Protein AF-A0A970SNP8-F1 (afdb_monomer)

Solvent-accessible surface area (backbone atoms only — not comparable to full-atom values): 13197 Å² total; per-residue (Å²): 114,49,72,58,97,55,36,47,30,76,46,47,94,77,32,75,78,36,58,73,77,88,48,60,52,20,69,60,55,64,76,44,84,79,45,88,96,65,40,70,86,87,75,82,78,90,70,60,81,56,80,60,17,50,61,48,25,54,31,57,76,68,72,51,85,79,88,70,89,62,99,32,55,58,54,61,41,58,58,72,76,43,87,74,92,71,62,62,57,48,80,45,75,44,64,67,92,51,49,34,43,27,32,38,42,80,48,41,38,38,38,37,43,79,51,49,30,56,80,67,55,68,54,66,41,25,26,44,40,77,85,34,73,81,60,82,59,74,44,35,90,83,36,55,67,58,50,52,52,46,53,49,51,42,52,51,52,51,54,50,51,27,63,77,67,73,42,78,63,58,72,82,69,55,63,46,61,85,75,71,72,60,81,55,91,36,29,64,57,28,31,74,67,65,53,86,52,56,74,67,48,48,52,51,51,54,54,48,51,54,48,57,66,59,63,76,74,73,131

Foldseek 3Di:
DDKDPWAFCCCAPNDHGDLDDDFCNTHPMDDDDDDPPQADPPDDDPADADPQQVVVQVCVVVVHDPVDDGPHHHPSCVSVVHDDDGDQKDKDFDQQLFGKIWIGHPFKIWMAGPAAALSRDDRIFMDGCVVCVSRPDGCCVVCVVVNVVGVVVRVVVQVVVCVVVVDHDVSVVSCCSLPPNDTDPYSVSSNVSPVPDDPVGVVVVVVVVVCVVVVVPDD

Sequence (219 aa):
VIDSDHGETLYDHECWFDHHGLYDCTLHIPLIFHFPGKIEPGMRFADYVHTKDIMPTILDIMEIDSGIDFDGRSLTPLFEGKPREQEPEYYITESTWMRKHGWRTPEWKYIRALEPDFHFKPEIELYNLLKDPEENNNVADANPEVVQMLDTRMNNWIKKREGETGRKNPIFTNLNWHGRGVQFTSCQEAYDTLHIGSAVTAEALQAKELKTQRGQEEL

pLDDT: mean 89.46, std 12.14, range [38.91, 98.88]

Mean predicted aligned error: 7.22 Å

Structure (mmCIF, N/CA/C/O backbone):
data_AF-A0A970SNP8-F1
#
_entry.id   AF-A0A970SNP8-F1
#
loop_
_atom_site.group_PDB
_atom_site.id
_atom_site.type_symbol
_atom_site.label_atom_id
_atom_site.label_alt_id
_atom_site.label_comp_id
_atom_site.label_asym_id
_atom_site.label_entity_id
_atom_site.label_seq_id
_atom_site.pdbx_PDB_ins_code
_atom_site.Cartn_x
_atom_site.Cartn_y
_atom_site.Cartn_z
_atom_site.occupancy
_atom_site.B_iso_or_equiv
_atom_site.auth_seq_id
_atom_site.auth_comp_id
_atom_site.auth_asym_id
_atom_site.auth_atom_id
_atom_site.pdbx_PDB_model_num
ATOM 1 N N . VAL A 1 1 ? -13.615 -9.422 14.458 1.00 94.19 1 VAL A N 1
ATOM 2 C CA . VAL A 1 1 ? -13.013 -8.633 13.363 1.00 94.19 1 VAL A CA 1
ATOM 3 C C . VAL A 1 1 ? -13.046 -9.510 12.132 1.00 94.19 1 VAL A C 1
ATOM 5 O O . VAL A 1 1 ? -12.724 -10.685 12.262 1.00 94.19 1 VAL A O 1
ATOM 8 N N . ILE A 1 2 ? -13.533 -8.993 11.013 1.00 96.88 2 ILE A N 1
ATOM 9 C CA . ILE A 1 2 ? -13.451 -9.644 9.703 1.00 96.88 2 ILE A CA 1
ATOM 10 C C . ILE A 1 2 ? -12.540 -8.755 8.866 1.00 96.88 2 ILE A C 1
ATOM 12 O O . ILE A 1 2 ? -12.766 -7.546 8.842 1.00 96.88 2 ILE A O 1
ATOM 16 N N . ASP A 1 3 ? -11.519 -9.348 8.261 1.00 97.12 3 ASP A N 1
ATOM 17 C CA . ASP A 1 3 ? -10.500 -8.649 7.479 1.00 97.12 3 ASP A CA 1
ATOM 18 C C . ASP A 1 3 ? -10.015 -9.529 6.314 1.00 97.12 3 ASP A C 1
ATOM 20 O O . ASP A 1 3 ? -10.393 -10.704 6.241 1.00 97.12 3 ASP A O 1
ATOM 24 N N . SER A 1 4 ? -9.174 -8.973 5.442 1.00 96.31 4 SER A N 1
ATOM 25 C CA . SER A 1 4 ? -8.359 -9.712 4.470 1.00 96.31 4 SER A CA 1
ATOM 26 C C . SER A 1 4 ? -6.878 -9.380 4.672 1.00 96.31 4 SER A C 1
ATOM 28 O O . SER A 1 4 ? -6.545 -8.339 5.220 1.00 96.31 4 SER A O 1
ATOM 30 N N . ASP A 1 5 ? -5.962 -10.237 4.246 1.00 93.69 5 ASP A N 1
ATOM 31 C CA . ASP A 1 5 ? -4.534 -9.896 4.203 1.00 93.69 5 ASP A CA 1
ATOM 32 C C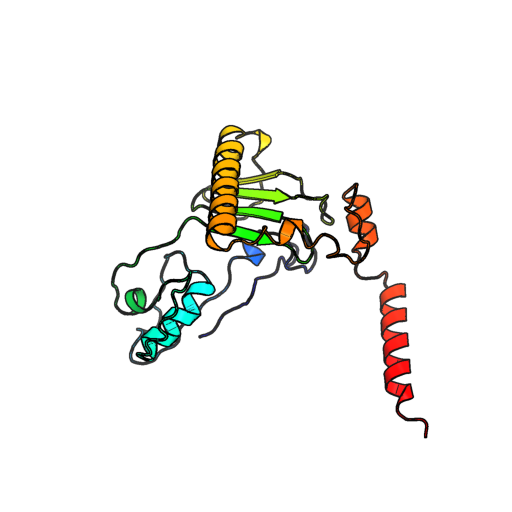 . ASP A 1 5 ? -4.191 -9.034 2.980 1.00 93.69 5 ASP A C 1
ATOM 34 O O . ASP A 1 5 ? -3.377 -8.115 3.078 1.00 93.69 5 ASP A O 1
ATOM 38 N N . HIS A 1 6 ? -4.855 -9.298 1.856 1.00 94.81 6 HIS A N 1
ATOM 39 C CA . HIS A 1 6 ? -4.827 -8.497 0.634 1.00 94.81 6 HIS A CA 1
ATOM 40 C C . HIS A 1 6 ? -6.107 -8.712 -0.198 1.00 94.81 6 HIS A C 1
ATOM 42 O O . HIS A 1 6 ? -6.976 -9.516 0.151 1.00 94.81 6 HIS A O 1
ATOM 48 N N . GLY A 1 7 ? -6.248 -7.948 -1.279 1.00 94.69 7 GLY A N 1
ATOM 49 C CA . GLY A 1 7 ? -7.254 -8.130 -2.325 1.00 94.69 7 GLY A CA 1
ATOM 50 C C . GLY A 1 7 ? -6.746 -9.014 -3.469 1.00 94.69 7 GLY A C 1
ATOM 51 O O . GLY A 1 7 ? -5.860 -9.837 -3.279 1.00 94.69 7 GLY A O 1
ATOM 52 N N . GLU A 1 8 ? -7.306 -8.874 -4.662 1.00 93.12 8 GLU A N 1
ATOM 53 C CA . GLU A 1 8 ? -7.018 -9.736 -5.814 1.00 93.12 8 GLU A CA 1
ATOM 54 C C . GLU A 1 8 ? -7.295 -8.950 -7.099 1.00 93.12 8 GLU A C 1
ATOM 56 O O . GLU A 1 8 ? -8.280 -8.212 -7.157 1.00 93.12 8 GLU A O 1
ATOM 61 N N . THR A 1 9 ? -6.444 -9.081 -8.121 1.00 90.81 9 THR A N 1
ATOM 62 C CA . THR A 1 9 ? -6.601 -8.277 -9.347 1.00 90.81 9 THR A CA 1
ATOM 63 C C . THR A 1 9 ? -7.795 -8.715 -10.176 1.00 90.81 9 THR A C 1
ATOM 65 O O . THR A 1 9 ? -8.406 -7.879 -10.823 1.00 90.81 9 THR A O 1
ATOM 68 N N . LEU A 1 10 ? -8.157 -10.004 -10.167 1.00 90.19 10 LEU A N 1
ATOM 69 C CA . LEU A 1 10 ? -9.301 -10.528 -10.930 1.00 90.19 10 LEU A CA 1
ATOM 70 C C . LEU A 1 10 ? -9.356 -9.996 -12.382 1.00 90.19 10 LEU A C 1
ATOM 72 O O . LEU A 1 10 ? -10.429 -9.618 -12.847 1.00 90.19 10 LEU A O 1
ATOM 76 N N . TYR A 1 11 ? -8.220 -10.011 -13.096 1.00 88.62 11 TYR A N 1
ATOM 77 C CA . TYR A 1 11 ? -8.033 -9.501 -14.469 1.00 88.62 11 TYR A CA 1
ATOM 78 C C . TYR A 1 11 ? -7.859 -7.984 -14.618 1.00 88.62 11 TYR A C 1
ATOM 80 O O . TYR A 1 11 ? -7.490 -7.531 -15.709 1.00 88.62 11 TYR A O 1
ATOM 88 N N . ASP A 1 12 ? -8.076 -7.202 -13.562 1.00 91.25 12 ASP A N 1
ATOM 89 C CA . ASP A 1 12 ? -7.800 -5.769 -13.588 1.00 91.25 12 ASP A CA 1
ATOM 90 C C . ASP A 1 12 ? -6.316 -5.519 -13.863 1.00 91.25 12 ASP A C 1
ATOM 92 O O . ASP A 1 12 ? -5.435 -6.313 -13.518 1.00 91.25 12 ASP A O 1
ATOM 96 N N . HIS A 1 13 ? -6.041 -4.407 -14.544 1.00 92.19 13 HIS A N 1
ATOM 97 C CA . HIS A 1 13 ? -4.698 -4.045 -14.991 1.00 92.19 13 HIS A CA 1
ATOM 98 C C . HIS A 1 13 ? -4.005 -5.145 -15.808 1.00 92.19 13 HIS A C 1
ATOM 100 O O . HIS A 1 13 ? -2.784 -5.220 -15.791 1.00 92.19 13 HIS A O 1
ATOM 106 N N . GLU A 1 14 ? -4.735 -5.997 -16.534 1.00 89.75 14 GLU A N 1
ATOM 107 C CA . GLU A 1 14 ? -4.156 -7.090 -17.338 1.00 89.75 14 GLU A CA 1
ATOM 108 C C . GLU A 1 14 ? -3.341 -8.106 -16.504 1.00 89.75 14 GLU A C 1
ATOM 110 O O . GLU A 1 14 ? -2.537 -8.859 -17.060 1.00 89.75 14 GLU A O 1
ATOM 115 N N . CYS A 1 15 ? -3.562 -8.144 -15.185 1.00 86.12 15 CYS A N 1
ATOM 116 C CA . CYS A 1 15 ? -2.976 -9.103 -14.252 1.00 86.12 15 CYS A CA 1
ATOM 117 C C . CYS A 1 15 ? -3.943 -10.284 -14.057 1.00 86.12 15 CYS A C 1
ATOM 119 O O . CYS A 1 15 ? -5.095 -10.113 -13.668 1.00 86.12 15 CYS A O 1
ATOM 121 N N . TRP A 1 16 ? -3.502 -11.507 -14.359 1.00 83.25 16 TRP A N 1
ATOM 122 C CA . TRP A 1 16 ? -4.386 -12.677 -14.470 1.00 83.25 16 TRP A CA 1
ATOM 123 C C . TRP A 1 16 ? -4.392 -13.516 -13.183 1.00 83.25 16 TRP A C 1
ATOM 125 O O . TRP A 1 16 ? -3.458 -14.285 -12.977 1.00 83.25 16 TRP A O 1
ATOM 135 N N . PHE A 1 17 ? -5.463 -13.425 -12.375 1.00 80.06 17 PHE A N 1
ATOM 136 C CA . PHE A 1 17 ? -5.625 -14.149 -11.092 1.00 80.06 17 PHE A CA 1
ATOM 137 C C . PHE A 1 17 ? -4.369 -14.096 -10.215 1.00 80.06 17 PHE A C 1
ATOM 139 O O . PHE A 1 17 ? -3.798 -15.124 -9.839 1.00 80.06 17 PHE A O 1
ATOM 146 N N . ASP A 1 18 ? -3.933 -12.875 -9.954 1.00 80.75 18 ASP A N 1
ATOM 147 C CA . ASP A 1 18 ? -2.746 -12.580 -9.183 1.00 80.75 18 ASP A CA 1
ATOM 148 C C . ASP A 1 18 ? -3.042 -11.425 -8.216 1.00 80.75 18 ASP A C 1
ATOM 150 O O . ASP A 1 18 ? -3.655 -10.429 -8.585 1.00 80.75 18 ASP A O 1
ATOM 154 N N . HIS A 1 19 ? -2.571 -11.494 -6.983 1.00 82.62 19 HIS A N 1
ATOM 155 C CA . HIS A 1 19 ? -2.634 -10.375 -6.029 1.00 82.62 19 HIS A CA 1
ATOM 156 C C . HIS A 1 19 ? -1.314 -9.589 -6.012 1.00 82.62 19 HIS A C 1
ATOM 158 O O . HIS A 1 19 ? -0.972 -8.918 -5.038 1.00 82.62 19 HIS A O 1
ATOM 164 N N . HIS A 1 20 ? -0.580 -9.692 -7.118 1.00 77.31 20 HIS A N 1
ATOM 165 C CA . HIS A 1 20 ? 0.624 -8.953 -7.448 1.00 77.31 20 HIS A CA 1
ATOM 166 C C . HIS A 1 20 ? 0.360 -7.457 -7.672 1.00 77.31 20 HIS A C 1
ATOM 168 O O . HIS A 1 20 ? -0.672 -7.038 -8.203 1.00 77.31 20 HIS A O 1
ATOM 174 N N . GLY A 1 21 ? 1.365 -6.644 -7.353 1.00 84.69 21 GLY A N 1
ATOM 175 C CA . GLY A 1 21 ? 1.359 -5.211 -7.584 1.00 84.69 21 GLY A CA 1
ATOM 176 C C . GLY A 1 21 ? 0.799 -4.410 -6.415 1.00 84.69 21 GLY A C 1
ATOM 177 O O . GLY A 1 21 ? 0.499 -4.908 -5.332 1.00 84.69 21 GLY A O 1
ATOM 178 N N . LEU A 1 22 ? 0.692 -3.104 -6.649 1.00 95.06 22 LEU A N 1
ATOM 179 C CA . LEU A 1 22 ? 0.358 -2.106 -5.631 1.00 95.06 22 LEU A CA 1
ATOM 180 C C . LEU A 1 22 ? -0.929 -1.330 -5.980 1.00 95.06 22 LEU A C 1
ATOM 182 O O . LEU A 1 22 ? -1.126 -0.193 -5.538 1.00 95.06 22 LEU A O 1
ATOM 186 N N . TYR A 1 23 ? -1.797 -1.943 -6.787 1.00 95.81 23 TYR A N 1
ATOM 187 C CA . TYR A 1 23 ? -3.093 -1.399 -7.198 1.00 95.81 23 TYR A CA 1
ATOM 188 C C . TYR A 1 23 ? -4.142 -1.523 -6.083 1.00 95.81 23 TYR A C 1
ATOM 190 O O . TYR A 1 23 ? -4.014 -2.319 -5.156 1.00 95.81 23 TYR A O 1
ATOM 198 N N . ASP A 1 24 ? -5.200 -0.721 -6.134 1.00 95.81 24 ASP A N 1
ATOM 199 C CA . ASP A 1 24 ? -6.234 -0.694 -5.098 1.00 95.81 24 ASP A CA 1
ATOM 200 C C . ASP A 1 24 ? -7.037 -1.985 -5.032 1.00 95.81 24 ASP A C 1
ATOM 202 O O . ASP A 1 24 ? -7.438 -2.369 -3.937 1.00 95.81 24 ASP A O 1
ATOM 206 N N . CYS A 1 25 ? -7.195 -2.704 -6.142 1.00 94.94 25 CYS A N 1
ATOM 207 C CA . CYS A 1 25 ? -7.799 -4.035 -6.125 1.00 94.94 25 CYS A CA 1
ATOM 208 C C . CYS A 1 25 ? -7.017 -5.036 -5.253 1.00 94.94 25 CYS A C 1
ATOM 210 O O . CYS A 1 25 ? -7.623 -5.976 -4.744 1.00 94.94 25 CYS A O 1
ATOM 212 N N . THR A 1 26 ? -5.715 -4.817 -5.005 1.00 94.56 26 THR A N 1
ATOM 213 C CA . THR A 1 26 ? -4.890 -5.647 -4.106 1.00 94.56 26 THR A CA 1
ATOM 214 C C . THR A 1 26 ? -4.706 -5.033 -2.717 1.00 94.56 26 THR A C 1
ATOM 216 O O . THR A 1 26 ? -4.586 -5.766 -1.737 1.00 94.56 26 THR A O 1
ATOM 219 N N . LEU A 1 27 ? -4.703 -3.703 -2.594 1.00 95.06 27 LEU A N 1
ATOM 220 C CA . LEU A 1 27 ? -4.418 -3.014 -1.328 1.00 95.06 27 LEU A CA 1
ATOM 221 C C . LEU A 1 27 ? -5.665 -2.634 -0.519 1.00 95.06 27 LEU A C 1
ATOM 223 O O . LEU A 1 27 ? -5.583 -2.497 0.702 1.00 95.06 27 LEU A O 1
ATOM 227 N N . HIS A 1 28 ? -6.809 -2.417 -1.170 1.00 95.19 28 HIS A N 1
ATOM 228 C CA . HIS A 1 28 ? -8.040 -2.011 -0.502 1.00 95.19 28 HIS A CA 1
ATOM 229 C C . HIS A 1 28 ? -8.869 -3.238 -0.123 1.00 95.19 28 HIS A C 1
ATOM 231 O O . HIS A 1 28 ? -9.488 -3.895 -0.956 1.00 95.19 28 HIS A O 1
ATOM 237 N N . ILE A 1 29 ? -8.888 -3.522 1.174 1.00 96.56 29 ILE A N 1
ATOM 238 C CA . ILE A 1 29 ? -9.483 -4.724 1.756 1.00 96.56 29 ILE A CA 1
ATOM 239 C C . ILE A 1 29 ? -10.719 -4.401 2.607 1.00 96.56 29 ILE A C 1
ATOM 241 O O . ILE A 1 29 ? -10.849 -3.290 3.132 1.00 96.56 29 ILE A O 1
ATOM 245 N N . PRO A 1 30 ? -11.648 -5.358 2.777 1.00 96.62 30 PRO A N 1
ATOM 246 C CA . PRO A 1 30 ? -12.764 -5.187 3.694 1.00 96.62 30 PRO A CA 1
ATOM 247 C C . PRO A 1 30 ? -12.289 -5.278 5.147 1.00 96.62 30 PRO A C 1
ATOM 249 O O . PRO A 1 30 ? -11.748 -6.302 5.529 1.00 96.62 30 PRO A O 1
ATOM 252 N N . LEU A 1 31 ? -12.609 -4.285 5.981 1.00 96.88 31 LEU A N 1
ATOM 253 C CA . LEU A 1 31 ? -12.395 -4.344 7.432 1.00 96.88 31 LEU A CA 1
ATOM 254 C C . LEU A 1 31 ? -13.705 -4.080 8.182 1.00 96.88 31 LEU A C 1
ATOM 256 O O . LEU A 1 31 ? -14.284 -2.996 8.098 1.00 96.88 31 LEU A O 1
ATOM 260 N N . ILE A 1 32 ? -14.185 -5.074 8.932 1.00 96.69 32 ILE A N 1
ATOM 261 C CA . ILE A 1 32 ? -15.457 -5.008 9.663 1.00 96.69 32 ILE A CA 1
ATOM 262 C C . ILE A 1 32 ? -15.247 -5.367 11.136 1.00 96.69 32 ILE A C 1
ATOM 264 O O . ILE A 1 32 ? -14.845 -6.480 11.498 1.00 96.69 32 ILE A O 1
ATOM 268 N N . PHE A 1 33 ? -15.622 -4.436 12.012 1.00 95.44 33 PHE A N 1
ATOM 269 C CA . PHE A 1 33 ? -15.735 -4.674 13.447 1.00 95.44 33 PHE A CA 1
ATOM 270 C C . PHE A 1 33 ? -17.189 -4.958 13.818 1.00 95.44 33 PHE A C 1
ATOM 272 O O . PHE A 1 33 ? -18.085 -4.157 13.568 1.00 95.44 33 PHE A O 1
ATOM 279 N N . HIS A 1 34 ? -17.419 -6.109 14.447 1.00 94.81 34 HIS A N 1
ATOM 280 C CA . HIS A 1 34 ? -18.704 -6.461 15.035 1.00 94.81 34 HIS A CA 1
ATOM 281 C C . HIS A 1 34 ? -18.541 -6.531 16.550 1.00 94.81 34 HIS A C 1
ATOM 283 O O . HIS A 1 34 ? -17.925 -7.469 17.056 1.00 94.81 34 HIS A O 1
ATOM 289 N N . PHE A 1 35 ? -19.072 -5.530 17.257 1.00 92.62 35 PHE A N 1
ATOM 290 C CA . PHE A 1 35 ? -18.991 -5.455 18.714 1.00 92.62 35 PHE A CA 1
ATOM 291 C C . PHE A 1 35 ? -20.329 -4.992 19.323 1.00 92.62 35 PHE A C 1
ATOM 293 O O . PHE A 1 35 ? -20.534 -3.797 19.557 1.00 92.62 35 PHE A O 1
ATOM 300 N N . PRO A 1 36 ? -21.271 -5.929 19.553 1.00 92.38 36 PRO A N 1
ATOM 301 C CA . PRO A 1 36 ? -22.605 -5.615 20.060 1.00 92.38 36 PRO A CA 1
ATOM 302 C C . PRO A 1 36 ? -22.583 -4.830 21.374 1.00 92.38 36 PRO A C 1
ATOM 304 O O . PRO A 1 36 ? -21.861 -5.179 22.305 1.00 92.38 36 PRO A O 1
ATOM 307 N N . GLY A 1 37 ? -23.398 -3.775 21.449 1.00 89.62 37 GLY A N 1
ATOM 308 C CA . GLY A 1 37 ? -23.500 -2.910 22.629 1.00 89.62 37 GLY A CA 1
ATOM 309 C C . GLY A 1 37 ? -22.326 -1.943 22.824 1.00 89.62 37 GLY A C 1
ATOM 310 O O . GLY A 1 37 ? -22.298 -1.232 23.827 1.00 89.62 37 GLY A O 1
ATOM 311 N N . LYS A 1 38 ? -21.362 -1.921 21.895 1.00 87.94 38 LYS A N 1
ATOM 312 C CA . LYS A 1 38 ? -20.216 -0.997 21.897 1.00 87.94 38 LYS A CA 1
ATOM 313 C C . LYS A 1 38 ? -20.081 -0.224 20.590 1.00 87.94 38 LYS A C 1
ATOM 315 O O . LYS A 1 38 ? -19.745 0.950 20.628 1.00 87.94 38 LYS A O 1
ATOM 320 N N . ILE A 1 39 ? -20.353 -0.874 19.460 1.00 91.44 39 ILE A N 1
ATOM 321 C CA . ILE A 1 39 ? -20.402 -0.247 18.137 1.00 91.44 39 ILE A CA 1
ATOM 322 C C . ILE A 1 39 ? -21.851 -0.264 17.664 1.00 91.44 39 ILE A C 1
ATOM 324 O O . ILE A 1 39 ? -22.475 -1.330 17.619 1.00 91.44 39 ILE A O 1
ATOM 328 N N . GLU A 1 40 ? -22.372 0.903 17.290 1.00 91.81 40 GLU A N 1
ATOM 329 C CA . GLU A 1 40 ? -23.709 0.992 16.712 1.00 91.81 40 GLU A CA 1
ATOM 330 C C . GLU A 1 40 ? -23.754 0.277 15.348 1.00 91.81 40 GLU A C 1
ATOM 332 O O . GLU A 1 40 ? -22.865 0.465 14.506 1.00 91.81 40 GLU A O 1
ATOM 337 N N . PRO A 1 41 ? -24.771 -0.565 15.087 1.00 93.94 41 PRO A N 1
ATOM 338 C CA . PRO A 1 41 ? -24.884 -1.267 13.816 1.00 93.94 41 PRO A CA 1
ATOM 339 C C . PRO A 1 41 ? -24.947 -0.313 12.617 1.00 93.94 41 PRO A C 1
ATOM 341 O O . PRO A 1 41 ? -25.680 0.673 12.618 1.00 93.94 41 PRO A O 1
ATOM 344 N N . GLY A 1 42 ? -24.223 -0.652 11.549 1.00 92.50 42 GLY A N 1
ATOM 345 C CA . GLY A 1 42 ? -24.293 0.066 10.272 1.00 92.50 42 GLY A CA 1
ATOM 346 C C . GLY A 1 42 ? -23.437 1.332 10.176 1.00 92.50 42 GLY A C 1
ATOM 347 O O . GLY A 1 42 ? -23.470 1.985 9.133 1.00 92.50 42 GLY A O 1
ATOM 348 N N . MET A 1 43 ? -22.648 1.666 11.204 1.00 92.31 43 MET A N 1
ATOM 349 C CA . MET A 1 43 ? -21.658 2.742 11.109 1.00 92.31 43 MET A CA 1
ATOM 350 C C . MET A 1 43 ? -20.655 2.479 9.976 1.00 92.31 43 MET A C 1
ATOM 352 O O . MET A 1 43 ? -20.205 1.352 9.764 1.00 92.31 43 MET A O 1
ATOM 356 N N . ARG A 1 44 ? -20.298 3.545 9.252 1.00 94.12 44 ARG A N 1
ATOM 357 C CA . ARG A 1 44 ? -19.257 3.559 8.219 1.00 94.12 44 ARG A CA 1
ATOM 358 C C . ARG A 1 44 ? -18.352 4.757 8.455 1.00 94.12 44 ARG A C 1
ATOM 360 O O . ARG A 1 44 ? -18.845 5.852 8.713 1.00 94.12 44 ARG A O 1
ATOM 367 N N . PHE A 1 45 ? -17.051 4.540 8.327 1.00 91.62 45 PHE A N 1
ATOM 368 C CA . PHE A 1 45 ? -16.028 5.563 8.506 1.00 91.62 45 PHE A CA 1
ATOM 369 C C . PHE A 1 45 ? -15.266 5.727 7.193 1.00 91.62 45 PHE A C 1
ATOM 371 O O . PHE A 1 45 ? -14.992 4.736 6.521 1.00 91.62 45 PHE A O 1
ATOM 378 N N . ALA A 1 46 ? -14.974 6.972 6.820 1.00 91.50 46 ALA A N 1
ATOM 379 C CA . ALA A 1 46 ? -14.200 7.297 5.619 1.00 91.50 46 ALA A CA 1
ATOM 380 C C . ALA A 1 46 ? -12.703 7.500 5.923 1.00 91.50 46 ALA A C 1
ATOM 382 O O . ALA A 1 46 ? -11.930 7.826 5.027 1.00 91.50 46 ALA A O 1
ATOM 383 N N . ASP A 1 47 ? -12.308 7.356 7.190 1.00 93.81 47 ASP A N 1
ATOM 384 C CA . ASP A 1 47 ? -10.929 7.448 7.649 1.00 93.81 47 ASP A CA 1
ATOM 385 C C . ASP A 1 47 ? -10.029 6.426 6.949 1.00 93.81 47 ASP A C 1
ATOM 387 O O . ASP A 1 47 ? -10.398 5.265 6.774 1.00 93.81 47 ASP A O 1
ATOM 391 N N . TYR A 1 48 ? -8.799 6.840 6.646 1.00 94.25 48 TYR A N 1
ATOM 392 C CA . TYR A 1 48 ? -7.751 5.908 6.240 1.00 94.25 48 TYR A CA 1
ATOM 393 C C . TYR A 1 48 ? -7.385 5.016 7.421 1.00 94.25 48 TYR A C 1
ATOM 395 O O . TYR A 1 48 ? -7.023 5.521 8.487 1.00 94.25 48 TYR A O 1
ATOM 403 N N . VAL A 1 49 ? -7.481 3.704 7.235 1.00 95.44 49 VAL A N 1
ATOM 404 C CA . VAL A 1 49 ? -7.155 2.673 8.228 1.00 95.44 49 VAL A CA 1
ATOM 405 C C . VAL A 1 49 ? -6.210 1.653 7.609 1.00 95.44 49 VAL A C 1
ATOM 407 O O . VA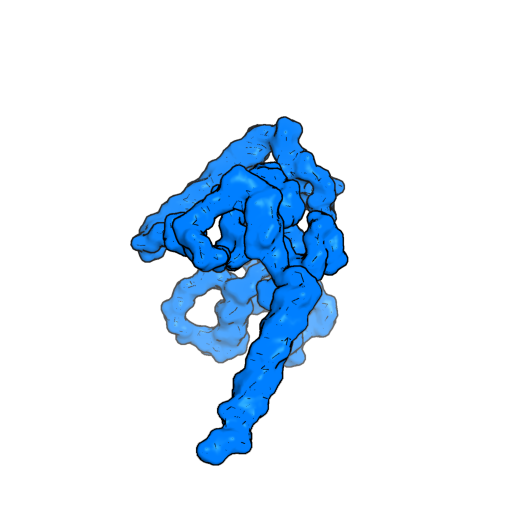L A 1 49 ? -6.230 1.440 6.398 1.00 95.44 49 VAL A O 1
ATOM 410 N N . HIS A 1 50 ? -5.387 1.022 8.440 1.00 95.81 50 HIS A N 1
ATOM 411 C CA . HIS A 1 50 ? -4.411 0.027 8.002 1.00 95.81 50 HIS A CA 1
ATOM 412 C C . HIS A 1 50 ? -4.545 -1.253 8.820 1.00 95.81 50 HIS A C 1
ATOM 414 O O . HIS A 1 50 ? -4.904 -1.206 9.994 1.00 95.81 50 HIS A O 1
ATOM 420 N N . THR A 1 51 ? -4.132 -2.394 8.270 1.00 96.38 51 THR A N 1
ATOM 421 C CA . THR A 1 51 ? -4.097 -3.676 9.001 1.00 96.38 51 THR A CA 1
ATOM 422 C C . THR A 1 51 ? -3.292 -3.582 10.308 1.00 96.38 51 THR A C 1
ATOM 424 O O . THR A 1 51 ? -3.661 -4.184 11.316 1.00 96.38 51 THR A O 1
ATOM 427 N N . LYS A 1 52 ? -2.237 -2.746 10.351 1.00 96.00 52 LYS A N 1
ATOM 428 C CA . LYS A 1 52 ? -1.446 -2.479 11.572 1.00 96.00 52 LYS A CA 1
ATOM 429 C C . LYS A 1 52 ? -2.245 -1.827 12.710 1.00 96.00 52 LYS A C 1
ATOM 431 O O . LYS A 1 52 ? -1.817 -1.903 13.857 1.00 96.00 52 LYS A O 1
ATOM 436 N N . ASP A 1 53 ? -3.397 -1.224 12.417 1.00 97.19 53 ASP A N 1
ATOM 437 C CA . ASP A 1 53 ? -4.285 -0.602 13.405 1.00 97.19 53 ASP A CA 1
ATOM 438 C C . ASP A 1 53 ? -5.110 -1.653 14.179 1.00 97.19 53 ASP A C 1
ATOM 440 O O . ASP A 1 53 ? -5.600 -1.381 15.276 1.00 97.19 53 ASP A O 1
ATOM 444 N N . ILE A 1 54 ? -5.241 -2.882 13.663 1.00 97.12 54 ILE A N 1
ATOM 445 C CA . ILE A 1 54 ? -6.093 -3.928 14.256 1.00 97.12 54 ILE A CA 1
ATOM 446 C C . ILE A 1 54 ? -5.565 -4.378 15.619 1.00 97.12 54 ILE A C 1
ATOM 448 O O . ILE A 1 54 ? -6.334 -4.450 16.577 1.00 97.12 54 ILE A O 1
ATOM 452 N N . MET A 1 55 ? -4.264 -4.655 15.726 1.00 97.44 55 MET A N 1
ATOM 453 C CA . MET A 1 55 ? -3.666 -5.136 16.975 1.00 97.44 55 MET A CA 1
ATOM 454 C C . MET A 1 55 ? -3.821 -4.138 18.139 1.00 97.44 55 MET A C 1
ATOM 456 O O . MET A 1 55 ? -4.383 -4.537 19.163 1.00 97.44 55 MET A O 1
ATOM 460 N N . PRO A 1 56 ? -3.408 -2.856 18.020 1.00 97.25 56 PRO A N 1
ATOM 461 C CA . PRO A 1 56 ? -3.621 -1.890 19.097 1.00 97.25 56 PRO A CA 1
ATOM 462 C C . PRO A 1 56 ? -5.111 -1.669 19.395 1.00 97.25 56 PRO A C 1
ATOM 464 O O . PRO A 1 56 ? -5.465 -1.492 20.554 1.00 97.25 56 PRO A O 1
ATOM 467 N N . THR A 1 57 ? -6.001 -1.765 18.398 1.00 96.31 57 THR A N 1
ATOM 468 C CA . THR A 1 57 ? -7.458 -1.683 18.623 1.00 96.31 57 THR A CA 1
ATOM 469 C C . THR A 1 57 ? -7.980 -2.831 19.487 1.00 96.31 57 THR A C 1
ATOM 471 O O . THR A 1 57 ? -8.783 -2.605 20.389 1.00 96.31 57 THR A O 1
ATOM 474 N N . ILE A 1 58 ? -7.550 -4.070 19.225 1.00 96.50 58 ILE A N 1
ATOM 475 C CA . ILE A 1 58 ? -7.977 -5.240 20.008 1.00 96.50 58 ILE A CA 1
ATOM 476 C C . ILE A 1 58 ? -7.495 -5.117 21.456 1.00 96.50 58 ILE A C 1
ATOM 478 O O . ILE A 1 58 ? -8.274 -5.369 22.372 1.00 96.50 58 ILE A O 1
ATOM 482 N N . LEU A 1 59 ? -6.240 -4.711 21.667 1.00 97.31 59 LEU A N 1
ATOM 483 C CA . LEU A 1 59 ? -5.694 -4.527 23.013 1.00 97.31 59 LEU A CA 1
ATOM 484 C C . LEU A 1 59 ? -6.430 -3.436 23.793 1.00 97.31 59 LEU A C 1
ATOM 486 O O . LEU A 1 59 ? -6.753 -3.645 24.959 1.00 97.31 59 LEU A O 1
ATOM 490 N N . ASP A 1 60 ? -6.750 -2.324 23.136 1.00 95.19 60 ASP A N 1
ATOM 491 C CA . ASP A 1 60 ? -7.493 -1.211 23.725 1.00 95.19 60 ASP A CA 1
ATOM 492 C C . ASP A 1 60 ? -8.926 -1.621 24.111 1.00 95.19 60 ASP A C 1
ATOM 494 O O . ASP A 1 60 ? -9.369 -1.383 25.231 1.00 95.19 60 ASP A O 1
ATOM 498 N N . ILE A 1 61 ? -9.619 -2.376 23.246 1.00 94.94 61 ILE A N 1
ATOM 499 C CA . ILE A 1 61 ? -10.924 -2.987 23.567 1.00 94.94 61 ILE A CA 1
ATOM 500 C C . ILE A 1 61 ? -10.846 -3.899 24.802 1.00 94.94 61 ILE A C 1
ATOM 502 O O . ILE A 1 61 ? -11.801 -3.978 25.575 1.00 94.94 61 ILE A O 1
ATOM 506 N N . MET A 1 62 ? -9.743 -4.635 24.952 1.00 95.50 62 MET A N 1
ATOM 507 C CA . MET A 1 62 ? -9.525 -5.559 26.066 1.00 95.50 62 M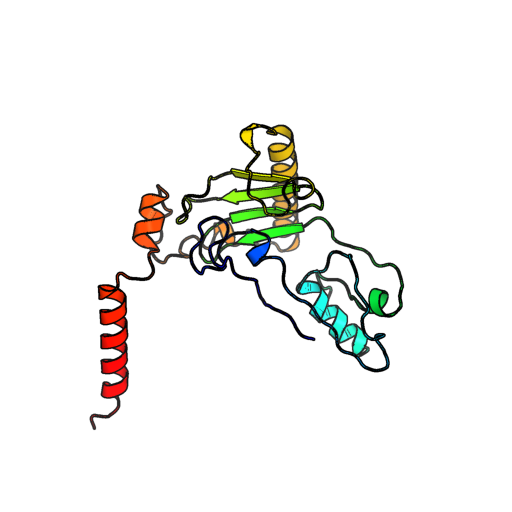ET A CA 1
ATOM 508 C C . MET A 1 62 ? -8.993 -4.870 27.328 1.00 95.50 62 MET A C 1
ATOM 510 O O . MET A 1 62 ? -8.808 -5.555 28.333 1.00 95.50 62 MET A O 1
ATOM 514 N N . GLU A 1 63 ? -8.740 -3.558 27.282 1.00 96.12 63 GLU A N 1
ATOM 515 C CA . GLU A 1 63 ? -8.113 -2.786 28.360 1.00 96.12 63 GLU A CA 1
ATOM 516 C C . GLU A 1 63 ? -6.737 -3.361 28.769 1.00 96.12 63 GLU A C 1
ATOM 518 O O . GLU A 1 63 ? -6.356 -3.360 29.941 1.00 96.12 63 GLU A O 1
ATOM 523 N N . ILE A 1 64 ? -5.979 -3.882 27.794 1.00 98.00 64 ILE A N 1
ATOM 524 C CA . ILE A 1 64 ? -4.644 -4.453 28.004 1.00 98.00 64 ILE A CA 1
ATOM 525 C C . ILE A 1 64 ? -3.574 -3.441 27.602 1.00 98.00 64 ILE A C 1
ATOM 527 O O . ILE A 1 64 ? -3.394 -3.139 26.422 1.00 98.00 64 ILE A O 1
ATOM 531 N N . ASP A 1 65 ? -2.779 -3.011 28.579 1.00 96.31 65 ASP A N 1
ATOM 532 C CA . ASP A 1 65 ? -1.516 -2.325 28.319 1.00 96.31 65 ASP A CA 1
ATOM 533 C C . ASP A 1 65 ? -0.410 -3.353 28.036 1.00 96.31 65 ASP A C 1
ATOM 535 O O . ASP A 1 65 ? 0.022 -4.099 28.917 1.00 96.31 65 ASP A O 1
ATOM 539 N N . SER A 1 66 ? 0.030 -3.415 26.779 1.00 95.94 66 SER A N 1
ATOM 540 C CA . SER A 1 66 ? 1.126 -4.298 26.364 1.00 95.94 66 SER A CA 1
ATOM 541 C C . SER A 1 66 ? 2.517 -3.696 26.586 1.00 95.94 66 SER A C 1
ATOM 543 O O . SER A 1 66 ? 3.506 -4.425 26.509 1.00 95.94 66 SER A O 1
ATOM 545 N N . GLY A 1 67 ? 2.618 -2.379 26.804 1.00 96.25 67 GLY A N 1
ATOM 546 C CA . GLY A 1 67 ? 3.882 -1.639 26.786 1.00 96.25 67 GLY A CA 1
ATOM 547 C C . GLY A 1 67 ? 4.600 -1.612 25.426 1.00 96.25 67 GLY A C 1
ATOM 548 O O . GLY A 1 67 ? 5.742 -1.158 25.358 1.00 96.25 67 GLY A O 1
ATOM 549 N N . ILE A 1 68 ? 3.974 -2.113 24.354 1.00 95.88 68 ILE A N 1
ATOM 550 C CA . ILE A 1 68 ? 4.524 -2.108 22.993 1.00 95.88 68 ILE A CA 1
ATOM 551 C C . ILE A 1 68 ? 4.136 -0.802 22.299 1.00 95.88 68 ILE A C 1
ATOM 553 O O . ILE A 1 68 ? 2.964 -0.430 22.270 1.00 95.88 68 ILE A O 1
ATOM 557 N N . ASP A 1 69 ? 5.121 -0.146 21.691 1.00 93.75 69 ASP A N 1
ATOM 558 C CA . ASP A 1 69 ? 4.899 0.985 20.792 1.00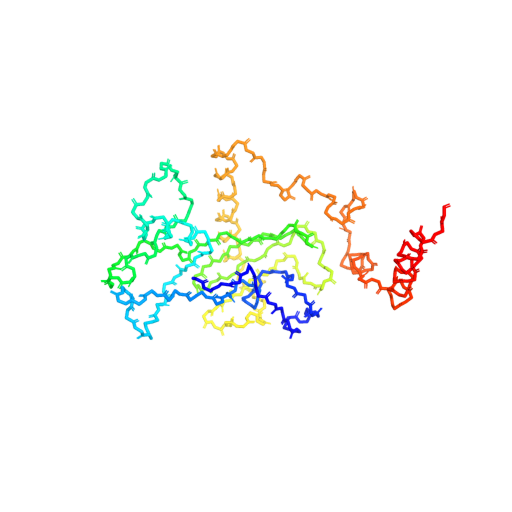 93.75 69 ASP A CA 1
ATOM 559 C C . ASP A 1 69 ? 4.567 0.457 19.388 1.00 93.75 69 ASP A C 1
ATOM 561 O O . ASP A 1 69 ? 5.440 -0.041 18.670 1.00 93.75 69 ASP A O 1
ATOM 565 N N . PHE A 1 70 ? 3.282 0.454 19.033 1.00 95.44 70 PHE A N 1
ATOM 566 C CA . PHE A 1 70 ? 2.815 -0.039 17.738 1.00 95.44 70 PHE A CA 1
ATOM 567 C C . PHE A 1 70 ? 2.973 1.032 16.652 1.00 95.44 70 PHE A C 1
ATOM 569 O O . PHE A 1 70 ? 2.634 2.190 16.859 1.00 95.44 70 PHE A O 1
ATOM 576 N N . ASP A 1 71 ? 3.364 0.625 15.438 1.00 93.50 71 ASP A N 1
ATOM 577 C CA . ASP A 1 71 ? 3.335 1.521 14.267 1.00 93.50 71 ASP A CA 1
ATOM 578 C C . ASP A 1 71 ? 1.889 1.910 13.856 1.00 93.50 71 ASP A C 1
ATOM 580 O O . ASP A 1 71 ? 1.693 2.839 13.065 1.00 93.50 71 ASP A O 1
ATOM 584 N N . GLY A 1 72 ? 0.883 1.146 14.302 1.00 95.69 72 GLY A N 1
ATOM 585 C CA . GLY A 1 72 ? -0.544 1.392 14.069 1.00 95.69 72 GLY A CA 1
ATOM 586 C C . GLY A 1 72 ? -1.219 2.112 15.237 1.00 95.69 72 GLY A C 1
ATOM 587 O O . GLY A 1 72 ? -0.670 2.207 16.331 1.00 95.69 72 GLY A O 1
ATOM 588 N N . ARG A 1 73 ? -2.438 2.609 15.019 1.00 94.94 73 ARG A N 1
ATOM 589 C CA . ARG A 1 73 ? -3.202 3.403 15.995 1.00 94.94 73 ARG A CA 1
ATOM 590 C C . ARG A 1 73 ? -4.552 2.752 16.282 1.00 94.94 73 ARG A C 1
ATOM 592 O O . ARG A 1 73 ? -5.216 2.298 15.358 1.00 94.94 73 ARG A O 1
ATOM 599 N N . SER A 1 74 ? -4.979 2.751 17.546 1.00 95.62 74 SER A N 1
ATOM 600 C CA . SER A 1 74 ? -6.292 2.216 17.928 1.00 95.62 74 SER A CA 1
ATOM 601 C C . SER A 1 74 ? -7.436 2.914 17.175 1.00 95.62 74 SER A C 1
ATOM 603 O O . SER A 1 74 ? -7.446 4.138 17.012 1.00 95.62 74 SER A O 1
ATOM 605 N N . LEU A 1 75 ? -8.410 2.121 16.726 1.00 95.75 75 LEU A N 1
ATOM 606 C CA . LEU A 1 75 ? -9.624 2.559 16.038 1.00 95.75 75 LEU A CA 1
ATOM 607 C C . LEU A 1 75 ? -10.798 2.782 17.001 1.00 95.75 75 LEU A C 1
ATOM 609 O O . LEU A 1 75 ? -11.849 3.248 16.565 1.00 95.75 75 LEU A O 1
ATOM 613 N N . THR A 1 76 ? -10.640 2.506 18.300 1.00 94.81 76 THR A N 1
ATOM 614 C CA . THR A 1 76 ? -11.704 2.722 19.294 1.00 94.81 76 THR A CA 1
ATOM 615 C C . THR A 1 76 ? -12.269 4.146 19.322 1.00 94.81 76 THR A C 1
ATOM 617 O O . THR A 1 76 ? -13.486 4.253 19.500 1.00 94.81 76 THR A O 1
ATOM 620 N N . PRO A 1 77 ? -11.512 5.239 19.041 1.00 94.62 77 PRO A N 1
ATOM 621 C CA . PRO A 1 77 ? -12.111 6.570 18.989 1.00 94.62 77 PRO A CA 1
ATOM 622 C C . PRO A 1 77 ? -13.219 6.681 17.933 1.00 94.62 77 PRO A C 1
ATOM 624 O O . PRO A 1 77 ? -14.198 7.390 18.157 1.00 94.62 77 PRO A O 1
ATOM 627 N N . LEU A 1 78 ? -13.123 5.939 16.820 1.00 92.81 78 LEU A N 1
ATOM 628 C CA . LEU A 1 78 ? -14.155 5.930 15.778 1.00 92.81 78 LEU A CA 1
ATOM 629 C C . LEU A 1 78 ? -15.474 5.357 16.300 1.00 92.81 78 LEU A C 1
ATOM 631 O O . LEU A 1 78 ? -16.539 5.907 16.022 1.00 92.81 78 LEU A O 1
ATOM 635 N N . PHE A 1 79 ? -15.412 4.294 17.104 1.00 91.19 79 PHE A N 1
ATOM 636 C CA . PHE A 1 79 ? -16.596 3.664 17.698 1.00 91.19 79 PHE A CA 1
ATOM 637 C C . PHE A 1 79 ? -17.349 4.623 18.625 1.00 91.19 79 PHE A C 1
ATOM 639 O O . PHE A 1 79 ? -18.568 4.554 18.741 1.00 91.19 79 PHE A O 1
ATOM 646 N N . GLU A 1 80 ? -16.621 5.556 19.237 1.00 88.75 80 GLU A N 1
ATOM 647 C CA . GLU A 1 80 ? -17.147 6.571 20.148 1.00 88.75 80 GLU A CA 1
ATOM 648 C C . GLU A 1 80 ? -17.519 7.889 19.443 1.00 88.75 80 GLU A C 1
ATOM 650 O O . GLU A 1 80 ? -17.916 8.850 20.105 1.00 88.75 80 GLU A O 1
ATOM 655 N N . GLY A 1 81 ? -17.366 7.968 18.115 1.00 88.31 81 GLY A N 1
ATOM 656 C CA . GLY A 1 81 ? -17.584 9.195 17.342 1.00 88.31 81 GLY A CA 1
ATOM 657 C C . GLY A 1 81 ? -16.575 10.308 17.652 1.00 88.31 81 GLY A C 1
ATOM 658 O O . GLY A 1 81 ? -16.877 11.488 17.469 1.00 88.31 81 GLY A O 1
ATOM 659 N N . LYS A 1 82 ? -15.389 9.952 18.153 1.00 91.19 82 LYS A N 1
ATOM 660 C CA . LYS A 1 82 ? -14.309 10.878 18.503 1.00 91.19 82 LYS A CA 1
ATOM 661 C C . LYS A 1 82 ? -13.296 11.002 17.359 1.00 91.19 82 LYS A C 1
ATOM 663 O O . LYS A 1 82 ? -13.088 10.049 16.608 1.00 91.19 82 LYS A O 1
ATOM 668 N N . PRO A 1 83 ? -12.629 12.163 17.229 1.00 88.50 83 PRO A N 1
ATOM 669 C CA . PRO A 1 83 ? -11.560 12.327 16.256 1.00 88.50 83 PRO A CA 1
ATOM 670 C C . PRO A 1 83 ? -10.365 11.431 16.597 1.00 88.50 83 PRO A C 1
ATOM 672 O O . PRO A 1 83 ? -10.081 11.171 17.768 1.00 88.50 83 PRO A O 1
ATOM 675 N N . ARG A 1 84 ? -9.626 11.028 15.564 1.00 92.31 84 ARG A N 1
ATOM 676 C CA . ARG A 1 84 ? -8.356 10.310 15.684 1.00 92.31 84 ARG A CA 1
ATOM 677 C C . ARG A 1 84 ? -7.297 10.940 14.789 1.00 92.31 84 ARG A C 1
ATOM 679 O O . ARG A 1 84 ? -7.617 11.625 13.818 1.00 92.31 84 ARG A O 1
ATOM 686 N N . GLU A 1 85 ? -6.039 10.650 15.082 1.00 90.44 85 GLU A N 1
ATOM 687 C CA . GLU A 1 85 ? -4.957 10.909 14.138 1.00 90.44 85 GLU A CA 1
ATOM 688 C C . GLU A 1 85 ? -5.037 9.899 12.984 1.00 90.44 85 GLU A C 1
ATOM 690 O O . GLU A 1 85 ? -4.961 8.688 13.204 1.00 90.44 85 GLU A O 1
ATOM 695 N N . GLN A 1 86 ? -5.223 10.398 11.762 1.00 90.50 86 GLN A N 1
ATOM 696 C CA . GLN A 1 86 ? -5.199 9.585 10.547 1.00 90.50 86 GLN A CA 1
ATOM 697 C C . GLN A 1 86 ? -3.792 9.534 9.943 1.00 90.50 86 GLN A C 1
ATOM 699 O O . GLN A 1 86 ? -2.981 10.438 10.134 1.00 90.50 86 GLN A O 1
ATOM 704 N N . GLU A 1 87 ? -3.541 8.509 9.132 1.00 94.06 87 GLU A N 1
ATOM 705 C CA . GLU A 1 87 ? -2.336 8.370 8.307 1.00 94.06 87 GLU A CA 1
ATOM 706 C C . GLU A 1 87 ? -2.755 8.267 6.829 1.00 94.06 87 GLU A C 1
ATOM 708 O O . GLU A 1 87 ? -2.783 7.183 6.261 1.00 94.06 87 GLU A O 1
ATOM 713 N N . PRO A 1 88 ? -3.178 9.379 6.202 1.00 95.00 88 PRO A N 1
ATOM 714 C CA . PRO A 1 88 ? -3.701 9.365 4.833 1.00 95.00 88 PRO A CA 1
ATOM 715 C C . PRO A 1 88 ? -2.612 9.193 3.766 1.00 95.00 88 PRO A C 1
ATOM 717 O O . PRO A 1 88 ? -2.920 8.921 2.607 1.00 95.00 88 PRO A O 1
ATOM 720 N N . GLU A 1 89 ? -1.346 9.386 4.142 1.00 96.25 89 GLU A N 1
ATOM 721 C CA . GLU A 1 89 ? -0.193 9.120 3.291 1.00 96.25 89 GLU A CA 1
ATOM 722 C C . GLU A 1 89 ? 0.662 8.016 3.898 1.00 96.25 89 GLU A C 1
ATOM 724 O O . GLU A 1 89 ? 0.988 8.070 5.086 1.00 96.25 89 GLU A O 1
ATOM 729 N N . TYR A 1 90 ? 1.054 7.045 3.082 1.00 96.31 90 TYR A N 1
ATOM 730 C CA . TYR A 1 90 ? 1.816 5.899 3.554 1.00 96.31 90 TYR A CA 1
ATOM 731 C C . TYR A 1 90 ? 2.660 5.267 2.451 1.00 96.31 90 TYR A C 1
ATOM 733 O O . TYR A 1 90 ? 2.373 5.351 1.253 1.00 96.31 90 TYR A O 1
ATOM 741 N N . TYR A 1 91 ? 3.731 4.619 2.894 1.00 96.88 91 TYR A N 1
ATOM 742 C CA . TYR A 1 91 ? 4.588 3.803 2.052 1.00 96.88 91 TYR A CA 1
ATOM 743 C C . TYR A 1 91 ? 3.927 2.451 1.776 1.00 96.88 91 TYR A C 1
ATOM 745 O O . TYR A 1 91 ? 3.413 1.804 2.689 1.00 96.88 91 TYR A O 1
ATOM 753 N N . ILE A 1 92 ? 3.991 2.018 0.522 1.00 96.12 92 ILE A N 1
ATOM 754 C CA . ILE A 1 92 ? 3.494 0.725 0.048 1.00 96.12 92 ILE A CA 1
ATOM 755 C C . ILE A 1 92 ? 4.649 -0.036 -0.604 1.00 96.12 92 ILE A C 1
ATOM 757 O O . ILE A 1 92 ? 5.577 0.565 -1.151 1.00 96.12 92 ILE A O 1
ATOM 761 N N . THR A 1 93 ? 4.651 -1.361 -0.497 1.00 94.56 93 THR A N 1
ATOM 762 C CA . THR A 1 93 ? 5.773 -2.169 -0.980 1.00 94.56 93 THR A CA 1
ATOM 763 C C . THR A 1 93 ? 5.355 -3.585 -1.306 1.00 94.56 93 THR A C 1
ATOM 765 O O . THR A 1 93 ? 4.494 -4.157 -0.645 1.00 94.56 93 THR A O 1
ATOM 768 N N . GLU A 1 94 ? 6.034 -4.149 -2.295 1.00 90.44 94 GLU A N 1
ATOM 769 C CA . GLU A 1 94 ? 5.957 -5.550 -2.665 1.00 90.44 94 GLU A CA 1
ATOM 770 C C . GLU A 1 94 ? 7.385 -6.094 -2.781 1.00 90.44 94 GLU A C 1
ATOM 772 O O . GLU A 1 94 ? 8.264 -5.440 -3.352 1.00 90.44 94 GLU A O 1
ATOM 777 N N . SER A 1 95 ? 7.631 -7.270 -2.198 1.00 87.94 95 SER A N 1
ATOM 778 C CA . SER A 1 95 ? 8.947 -7.925 -2.232 1.00 87.94 95 SER A CA 1
ATOM 779 C C . SER A 1 95 ? 8.858 -9.459 -2.292 1.00 87.94 95 SER A C 1
ATOM 781 O O . SER A 1 95 ? 9.805 -10.134 -1.875 1.00 87.94 95 SER A O 1
ATOM 783 N N . THR A 1 96 ? 7.730 -10.002 -2.768 1.00 79.50 96 THR A N 1
ATOM 784 C CA . THR A 1 96 ? 7.473 -11.454 -2.846 1.00 79.50 96 THR A CA 1
ATOM 785 C C . THR A 1 96 ? 7.555 -11.957 -4.285 1.00 79.50 96 THR A C 1
ATOM 787 O O . THR A 1 96 ? 8.354 -12.847 -4.566 1.00 79.50 96 THR A O 1
ATOM 790 N N . TRP A 1 97 ? 6.775 -11.355 -5.188 1.00 78.31 97 TRP A N 1
ATOM 791 C CA . TRP A 1 97 ? 6.737 -11.682 -6.621 1.00 78.31 97 TRP A CA 1
ATOM 792 C C . TRP A 1 97 ? 7.424 -10.648 -7.502 1.00 78.31 97 TRP A C 1
ATOM 794 O O . TRP A 1 97 ? 7.739 -10.929 -8.649 1.00 78.31 97 TRP A O 1
ATOM 804 N N . MET A 1 98 ? 7.656 -9.455 -6.970 1.00 84.06 98 MET A N 1
ATOM 805 C CA . MET A 1 98 ? 8.426 -8.386 -7.583 1.00 84.06 98 MET A CA 1
ATOM 806 C C . MET A 1 98 ? 9.043 -7.526 -6.501 1.00 84.06 98 MET A C 1
ATOM 808 O O . MET A 1 98 ? 8.722 -7.655 -5.322 1.00 84.06 98 MET A O 1
ATOM 812 N N . ARG A 1 99 ? 9.932 -6.626 -6.913 1.00 90.94 99 ARG A N 1
ATOM 813 C CA . ARG A 1 99 ? 10.545 -5.632 -6.040 1.00 90.94 99 ARG A CA 1
ATOM 814 C C . ARG A 1 99 ? 10.007 -4.263 -6.422 1.00 90.94 99 ARG A C 1
ATOM 816 O O . ARG A 1 99 ? 10.549 -3.621 -7.321 1.00 90.94 99 ARG A O 1
ATOM 823 N N . LYS A 1 100 ? 8.936 -3.835 -5.750 1.00 94.56 100 LYS A N 1
ATOM 824 C CA . LYS A 1 100 ? 8.299 -2.533 -5.968 1.00 94.56 100 LYS A CA 1
ATOM 825 C C . LYS A 1 100 ? 8.230 -1.711 -4.690 1.00 94.56 100 LYS A C 1
ATOM 827 O O . LYS A 1 100 ? 7.955 -2.208 -3.591 1.00 94.56 100 LYS A O 1
ATOM 832 N N . HIS A 1 101 ? 8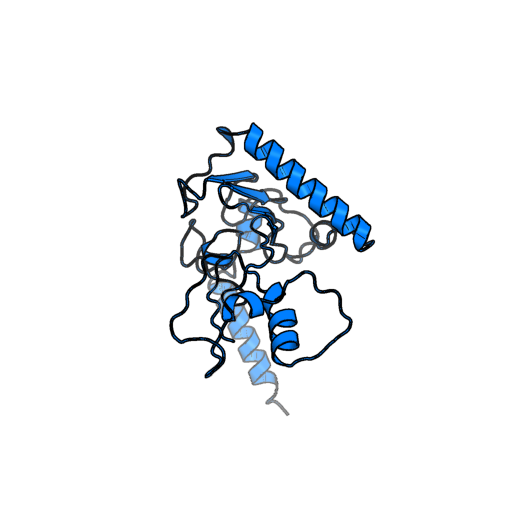.442 -0.420 -4.872 1.00 96.69 101 HIS A N 1
ATOM 833 C CA . HIS A 1 101 ? 8.138 0.607 -3.897 1.00 96.69 101 HIS A CA 1
ATOM 834 C C . HIS A 1 101 ? 6.944 1.427 -4.355 1.00 96.69 101 HI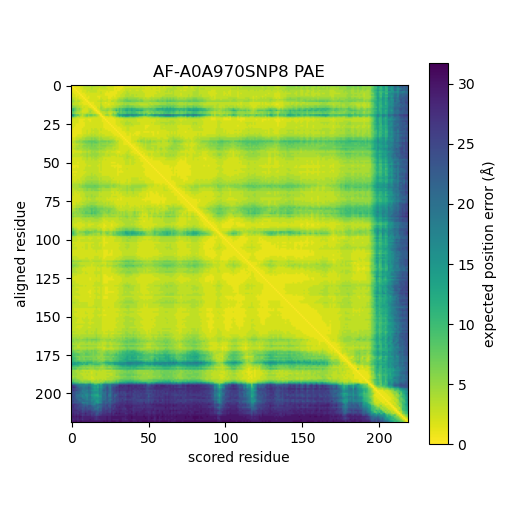S A C 1
ATOM 836 O O . HIS A 1 101 ? 6.694 1.547 -5.550 1.00 96.69 101 HIS A O 1
ATOM 842 N N . GLY A 1 102 ? 6.275 2.077 -3.416 1.00 97.50 102 GLY A N 1
ATOM 843 C CA . GLY A 1 102 ? 5.362 3.146 -3.745 1.00 97.50 102 GLY A CA 1
ATOM 844 C C . GLY A 1 102 ? 5.085 4.078 -2.580 1.00 97.50 102 GLY A C 1
ATOM 845 O O . GLY A 1 102 ? 5.432 3.819 -1.423 1.00 97.50 102 GLY A O 1
ATOM 846 N N . TRP A 1 103 ? 4.435 5.182 -2.912 1.00 98.50 103 TRP A N 1
ATOM 847 C CA . TRP A 1 103 ? 3.917 6.144 -1.955 1.00 98.50 103 TRP A CA 1
ATOM 848 C C . TRP A 1 103 ? 2.485 6.474 -2.333 1.00 98.50 103 TRP A C 1
ATOM 850 O O . TRP A 1 103 ? 2.219 6.923 -3.452 1.00 98.50 103 TRP A O 1
ATOM 860 N N . ARG A 1 104 ? 1.565 6.253 -1.399 1.00 97.81 104 ARG A N 1
ATOM 861 C CA . ARG A 1 104 ? 0.160 6.590 -1.575 1.00 97.81 104 ARG A CA 1
ATOM 862 C C . ARG A 1 104 ? -0.165 7.854 -0.798 1.00 97.81 104 ARG A C 1
ATOM 864 O O . ARG A 1 104 ? 0.263 8.021 0.339 1.00 97.81 104 ARG A O 1
ATOM 871 N N . THR A 1 105 ? -0.956 8.713 -1.417 1.00 97.88 105 THR A N 1
ATOM 872 C CA . THR A 1 105 ? -1.623 9.866 -0.811 1.00 97.88 105 THR A CA 1
ATOM 873 C C . THR A 1 105 ? -3.115 9.816 -1.164 1.00 97.88 105 THR A C 1
ATOM 875 O O . THR A 1 105 ? -3.506 8.991 -1.993 1.00 97.88 105 THR A O 1
ATOM 878 N N . PRO A 1 106 ? -3.962 10.705 -0.615 1.00 97.06 106 PRO A N 1
ATOM 879 C CA . PRO A 1 106 ? -5.362 10.776 -1.032 1.00 97.06 106 PRO A CA 1
ATOM 880 C C . PRO A 1 106 ? -5.570 11.091 -2.518 1.00 97.06 106 PRO A C 1
ATOM 882 O O . PRO A 1 106 ? -6.573 10.678 -3.087 1.00 97.06 106 PRO A O 1
ATOM 885 N N . GLU A 1 107 ? -4.653 11.838 -3.143 1.00 98.25 107 GLU A N 1
ATOM 886 C CA . GLU A 1 107 ? -4.796 12.264 -4.541 1.00 98.25 107 GLU A CA 1
ATOM 887 C C . GLU A 1 107 ? -3.930 11.468 -5.511 1.00 98.25 107 GLU A C 1
ATOM 889 O O . GLU A 1 107 ? -4.331 11.237 -6.644 1.00 98.25 107 GLU A O 1
ATOM 894 N N . TRP A 1 108 ? -2.744 11.057 -5.089 1.00 98.69 108 TRP A N 1
ATOM 895 C CA . TRP A 1 108 ? -1.739 10.456 -5.955 1.00 98.69 108 TRP A CA 1
ATOM 896 C C . TRP A 1 108 ? -1.269 9.115 -5.416 1.00 98.69 108 TRP A C 1
ATOM 898 O O . TRP A 1 108 ? -0.994 8.993 -4.217 1.00 98.69 108 TRP A O 1
ATOM 908 N N . LYS A 1 109 ? -1.078 8.151 -6.318 1.00 98.62 109 LYS A N 1
ATOM 909 C CA . LYS A 1 109 ? -0.314 6.932 -6.055 1.00 98.62 109 LYS A CA 1
ATOM 910 C C . LYS A 1 109 ? 0.891 6.874 -6.980 1.00 98.62 109 LYS A C 1
ATOM 912 O O . LYS A 1 109 ? 0.743 6.938 -8.196 1.00 98.62 109 LYS A O 1
ATOM 917 N N . TYR A 1 110 ? 2.071 6.762 -6.384 1.00 98.81 110 TYR A N 1
ATOM 918 C CA . TYR A 1 110 ? 3.338 6.563 -7.077 1.00 98.81 110 TYR A CA 1
ATOM 919 C C . TYR A 1 110 ? 3.825 5.135 -6.859 1.00 98.81 110 TYR A C 1
ATOM 921 O O . TYR A 1 110 ? 3.821 4.668 -5.717 1.00 98.81 110 TYR A O 1
ATOM 929 N N . ILE A 1 111 ? 4.276 4.471 -7.923 1.00 98.38 111 ILE A N 1
ATOM 930 C CA . ILE A 1 111 ? 4.887 3.140 -7.880 1.00 98.38 111 ILE A CA 1
ATOM 931 C C . ILE A 1 111 ? 6.206 3.177 -8.658 1.00 98.38 111 ILE A C 1
ATOM 933 O O . ILE A 1 111 ? 6.309 3.794 -9.720 1.00 98.38 111 ILE A O 1
ATOM 937 N N . ARG A 1 112 ? 7.217 2.496 -8.115 1.00 97.62 112 ARG A N 1
ATOM 938 C CA . ARG A 1 112 ? 8.517 2.285 -8.739 1.00 97.62 112 ARG A CA 1
ATOM 939 C C . ARG A 1 112 ? 8.926 0.823 -8.658 1.00 97.62 112 ARG A C 1
ATOM 941 O O . ARG A 1 112 ? 9.178 0.311 -7.564 1.00 97.62 112 ARG A O 1
ATOM 948 N N . ALA A 1 113 ? 9.054 0.174 -9.805 1.00 95.50 113 ALA A N 1
ATOM 949 C CA . ALA A 1 113 ? 9.680 -1.134 -9.897 1.00 95.50 113 ALA A CA 1
ATOM 950 C C . ALA A 1 113 ? 11.210 -1.008 -9.835 1.00 95.50 113 ALA A C 1
ATOM 952 O O . ALA A 1 113 ? 11.803 -0.064 -10.351 1.00 95.50 113 ALA A O 1
ATOM 953 N N . LEU A 1 114 ? 11.859 -1.960 -9.171 1.00 93.38 114 LEU A N 1
ATOM 954 C CA . LEU A 1 114 ? 13.320 -2.061 -9.095 1.00 93.38 114 LEU A CA 1
ATOM 955 C C . LEU A 1 114 ? 13.894 -3.064 -10.100 1.00 93.38 114 LEU A C 1
ATOM 957 O O . LEU A 1 114 ? 15.115 -3.170 -10.225 1.00 93.38 114 LEU A O 1
ATOM 961 N N . GLU A 1 115 ? 13.022 -3.826 -10.757 1.00 91.00 115 GLU A N 1
ATOM 962 C CA . GLU A 1 115 ? 13.333 -4.867 -11.733 1.00 91.00 115 GLU A CA 1
ATOM 963 C C . GLU A 1 115 ? 12.219 -4.917 -12.791 1.00 91.00 115 GLU A C 1
ATOM 965 O O . GLU A 1 115 ? 11.098 -4.483 -12.503 1.00 91.00 115 GLU A O 1
ATOM 970 N N . PRO A 1 116 ? 12.503 -5.437 -13.997 1.00 91.94 116 PRO A N 1
ATOM 971 C CA . PRO A 1 116 ? 11.494 -5.615 -15.031 1.00 91.94 116 PRO A CA 1
ATOM 972 C C . PRO A 1 116 ? 10.284 -6.429 -14.559 1.00 91.94 116 PRO A C 1
ATOM 974 O O . PRO A 1 116 ? 10.426 -7.454 -13.894 1.00 91.94 116 PRO A O 1
ATOM 977 N N . ASP A 1 117 ? 9.101 -5.962 -14.945 1.00 89.50 117 ASP A N 1
ATOM 978 C CA . ASP A 1 117 ? 7.816 -6.506 -14.519 1.00 89.50 117 ASP A CA 1
ATOM 979 C C . ASP A 1 117 ? 7.344 -7.657 -15.407 1.00 89.50 117 ASP A C 1
ATOM 981 O O . ASP A 1 117 ? 7.343 -7.537 -16.633 1.00 89.50 117 ASP A O 1
ATOM 985 N N . PHE A 1 118 ? 6.940 -8.777 -14.807 1.00 87.75 118 PHE A N 1
ATOM 986 C CA . PHE A 1 118 ? 6.504 -9.953 -15.563 1.00 87.75 118 PHE A CA 1
ATOM 987 C C . PHE A 1 118 ? 5.079 -9.833 -16.127 1.00 87.75 118 PHE A C 1
ATOM 989 O O . PHE A 1 118 ? 4.727 -10.589 -17.023 1.00 87.75 118 PHE A O 1
ATOM 996 N N . HIS A 1 119 ? 4.290 -8.855 -15.684 1.00 88.69 119 HIS A N 1
ATOM 997 C CA . HIS A 1 119 ? 3.051 -8.387 -16.320 1.00 88.69 119 HIS A CA 1
ATOM 998 C C . HIS A 1 119 ? 3.290 -7.150 -17.207 1.00 88.69 119 HIS A C 1
ATOM 1000 O O . HIS A 1 119 ? 2.349 -6.448 -17.581 1.00 88.69 119 HIS A O 1
ATOM 1006 N N . PHE A 1 120 ? 4.550 -6.878 -17.571 1.00 91.94 120 PHE A N 1
ATOM 1007 C CA . PHE A 1 120 ? 4.962 -5.812 -18.490 1.00 91.94 120 PHE A CA 1
ATOM 1008 C C . PHE A 1 120 ? 4.562 -4.394 -18.045 1.00 91.94 120 PHE A C 1
ATOM 1010 O O . PHE A 1 120 ? 4.428 -3.493 -18.878 1.00 91.94 120 PHE A O 1
ATOM 1017 N N . LYS A 1 121 ? 4.406 -4.164 -16.735 1.00 93.31 121 LYS A N 1
ATOM 1018 C CA . LYS A 1 121 ? 4.209 -2.811 -16.195 1.00 93.31 121 LYS A CA 1
ATOM 1019 C C . LYS A 1 121 ? 5.482 -1.964 -16.309 1.00 93.31 121 LYS A C 1
ATOM 1021 O O . LYS A 1 121 ? 6.594 -2.500 -16.263 1.00 93.31 121 LYS A O 1
ATOM 1026 N N . PRO A 1 122 ? 5.348 -0.642 -16.512 1.00 94.75 122 PRO A N 1
ATOM 1027 C CA . PRO A 1 122 ? 6.503 0.237 -16.638 1.00 94.75 122 PRO A CA 1
ATOM 1028 C C . PRO A 1 122 ? 7.249 0.371 -15.302 1.00 94.75 122 PRO A C 1
ATOM 1030 O O . PRO A 1 122 ? 6.694 0.127 -14.235 1.00 94.75 122 PRO A O 1
ATOM 1033 N N . GLU A 1 123 ? 8.513 0.808 -15.352 1.00 96.19 123 GLU A N 1
ATOM 1034 C CA . GLU A 1 123 ? 9.317 1.024 -14.135 1.00 96.19 123 GLU A CA 1
ATOM 1035 C C . GLU A 1 123 ? 8.685 2.071 -13.209 1.00 96.19 123 GLU A C 1
ATOM 10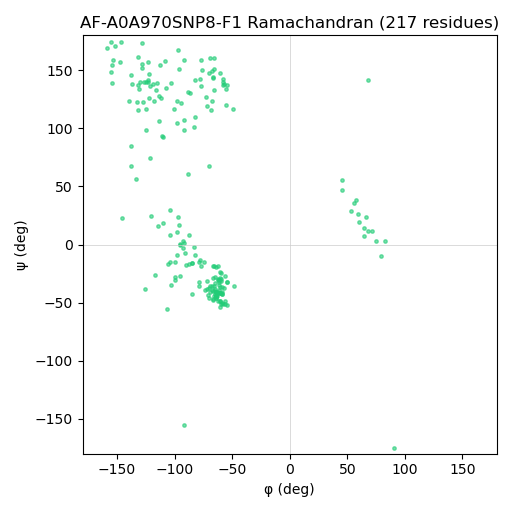37 O O . GLU A 1 123 ? 8.768 1.950 -11.990 1.00 96.19 123 GLU A O 1
ATOM 1042 N N . ILE A 1 124 ? 8.075 3.105 -13.791 1.00 98.31 124 ILE A N 1
ATOM 1043 C CA . ILE A 1 124 ? 7.480 4.224 -13.070 1.00 98.31 124 ILE A CA 1
ATOM 1044 C C . ILE A 1 124 ? 6.003 4.325 -13.433 1.00 98.31 124 ILE A C 1
ATOM 1046 O O . ILE A 1 124 ? 5.642 4.474 -14.604 1.00 98.31 124 ILE A O 1
ATOM 1050 N N . GLU A 1 125 ? 5.158 4.323 -12.408 1.00 98.50 125 GLU A N 1
ATOM 1051 C CA . GLU A 1 125 ? 3.726 4.562 -12.533 1.00 98.50 125 GLU A CA 1
ATOM 1052 C C . GLU A 1 125 ? 3.297 5.706 -11.612 1.00 98.50 125 GLU A C 1
ATOM 1054 O O . GLU A 1 125 ? 3.765 5.836 -10.475 1.00 98.50 125 GLU A O 1
ATOM 1059 N N . LEU A 1 126 ? 2.399 6.550 -12.114 1.00 98.81 126 LEU A N 1
ATOM 1060 C CA . LEU A 1 126 ? 1.761 7.608 -11.344 1.00 98.81 126 LEU A CA 1
ATOM 1061 C C . LEU A 1 126 ? 0.283 7.694 -11.724 1.00 98.81 126 LEU A C 1
ATOM 1063 O O . LEU A 1 126 ? -0.037 7.944 -12.885 1.00 98.81 126 LEU A O 1
ATOM 1067 N N . TYR A 1 127 ? -0.594 7.573 -10.731 1.00 98.75 127 TYR A N 1
ATOM 1068 C CA . TYR A 1 127 ? -2.047 7.638 -10.896 1.00 98.75 127 TYR A CA 1
ATOM 1069 C C . TYR A 1 127 ? -2.636 8.771 -10.056 1.00 98.75 127 TYR A C 1
ATOM 1071 O O . TYR A 1 127 ? -2.259 8.946 -8.893 1.00 98.75 127 TYR A O 1
ATOM 1079 N N . ASN A 1 128 ? -3.562 9.546 -10.632 1.00 98.69 128 ASN A N 1
ATOM 1080 C CA . ASN A 1 128 ? -4.346 10.536 -9.889 1.00 98.69 128 ASN A CA 1
ATOM 1081 C C . ASN A 1 128 ? -5.647 9.885 -9.403 1.00 98.69 128 ASN A C 1
ATOM 1083 O O . ASN A 1 128 ? -6.615 9.826 -10.151 1.00 98.69 128 ASN A O 1
ATOM 1087 N N . LEU A 1 129 ? -5.694 9.448 -8.149 1.00 98.12 129 LEU A N 1
ATOM 1088 C CA . LEU A 1 129 ? -6.809 8.711 -7.552 1.00 98.12 129 LEU A CA 1
ATOM 1089 C C . LEU A 1 129 ? -8.119 9.516 -7.465 1.00 98.12 129 LEU A C 1
ATOM 1091 O O . LEU A 1 129 ? -9.188 8.926 -7.339 1.00 98.12 129 LEU A O 1
ATOM 1095 N N . LEU A 1 130 ? -8.074 10.854 -7.546 1.00 98.00 130 LEU A N 1
ATOM 1096 C CA . LEU A 1 130 ? -9.297 11.670 -7.593 1.00 98.00 130 LEU A CA 1
ATOM 1097 C C . LEU A 1 130 ? -9.943 11.684 -8.983 1.00 98.00 130 LEU A C 1
ATOM 1099 O O . LEU A 1 130 ? -11.161 11.815 -9.091 1.00 98.00 130 LEU A O 1
ATOM 1103 N N . LYS A 1 131 ? -9.135 11.607 -10.045 1.00 98.38 131 LYS A N 1
ATOM 1104 C CA . LYS A 1 131 ? -9.596 11.654 -11.445 1.00 98.38 131 LYS A CA 1
ATOM 1105 C C . LYS A 1 131 ? -9.702 10.271 -12.083 1.00 98.38 131 LYS A C 1
ATOM 1107 O O . LYS A 1 131 ? -10.498 10.092 -12.997 1.00 98.38 131 LYS A O 1
ATOM 1112 N N . ASP A 1 132 ? -8.888 9.341 -11.610 1.00 98.38 132 ASP A N 1
ATOM 1113 C CA . ASP A 1 132 ? -8.695 7.986 -12.109 1.00 98.38 132 ASP A CA 1
ATOM 1114 C C . ASP A 1 132 ? -8.611 7.020 -10.909 1.00 98.38 132 ASP A C 1
ATOM 1116 O O . ASP A 1 132 ? -7.538 6.502 -10.596 1.00 98.38 132 ASP A O 1
ATOM 1120 N N . PRO A 1 133 ? -9.724 6.826 -10.172 1.00 96.94 133 PRO A N 1
ATOM 1121 C CA . PRO A 1 133 ? -9.754 5.990 -8.967 1.00 96.94 133 PRO A CA 1
ATOM 1122 C C . PRO A 1 133 ? -9.501 4.504 -9.251 1.00 96.94 133 PRO A C 1
ATOM 1124 O O . PRO A 1 133 ? -9.172 3.764 -8.334 1.00 96.94 133 PRO A O 1
ATOM 1127 N N . GLU A 1 134 ? -9.667 4.081 -10.503 1.00 96.56 134 GLU A N 1
ATOM 1128 C CA . GLU A 1 134 ? -9.388 2.722 -10.975 1.00 96.56 134 GLU A CA 1
ATOM 1129 C C . GLU A 1 134 ? -7.965 2.575 -11.529 1.00 96.56 134 GLU A C 1
ATOM 1131 O O . GLU A 1 134 ? -7.627 1.508 -12.013 1.00 96.56 134 GLU A O 1
ATOM 1136 N N . GLU A 1 135 ? -7.133 3.623 -11.482 1.00 97.75 135 GLU A N 1
ATOM 1137 C CA . GLU A 1 135 ? -5.702 3.547 -11.821 1.00 97.75 135 GLU A CA 1
ATOM 1138 C C . GLU A 1 135 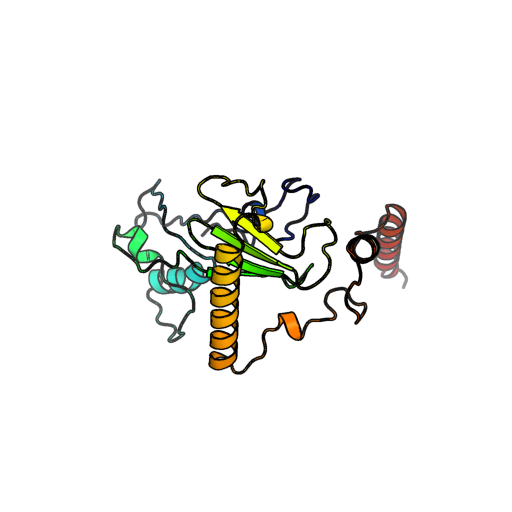? -5.422 3.021 -13.240 1.00 97.75 135 GLU A C 1
ATOM 1140 O O . GLU A 1 135 ? -4.483 2.263 -13.488 1.00 97.75 135 GLU A O 1
ATOM 1145 N N . ASN A 1 136 ? -6.254 3.418 -14.200 1.00 96.62 136 ASN A N 1
ATOM 1146 C CA . ASN A 1 136 ? -6.174 2.942 -15.578 1.00 96.62 136 ASN A CA 1
ATOM 1147 C C . ASN A 1 136 ? -5.219 3.772 -16.448 1.00 96.62 136 ASN A C 1
ATOM 1149 O O . ASN A 1 136 ? -4.829 3.343 -17.535 1.00 96.62 136 ASN A O 1
ATOM 1153 N N . ASN A 1 137 ? -4.849 4.975 -16.007 1.00 97.94 137 ASN A N 1
ATOM 1154 C CA . ASN A 1 137 ? -4.117 5.950 -16.803 1.00 97.94 137 ASN A CA 1
ATOM 1155 C C . ASN A 1 137 ? -2.834 6.377 -16.085 1.00 97.94 137 ASN A C 1
ATOM 1157 O O . ASN A 1 137 ? -2.841 7.277 -15.244 1.00 97.94 137 ASN A O 1
ATOM 1161 N N . ASN A 1 138 ? -1.706 5.777 -16.469 1.00 98.44 138 ASN A N 1
ATOM 1162 C CA . ASN A 1 138 ? -0.401 6.211 -15.980 1.00 98.44 138 ASN A CA 1
ATOM 1163 C C . ASN A 1 138 ? -0.058 7.600 -16.549 1.00 98.44 138 ASN A C 1
ATOM 1165 O O . ASN A 1 138 ? 0.120 7.768 -17.756 1.00 98.44 138 ASN A O 1
ATOM 1169 N N . VAL A 1 139 ? 0.058 8.596 -15.671 1.00 98.69 139 VAL A N 1
ATOM 1170 C CA . VAL A 1 139 ? 0.335 9.997 -16.022 1.00 98.69 139 VAL A CA 1
ATOM 1171 C C . VAL A 1 139 ? 1.738 10.459 -15.610 1.00 98.69 139 VAL A C 1
ATOM 1173 O O . VAL A 1 139 ? 1.985 11.666 -15.533 1.00 98.69 139 VAL A O 1
ATOM 1176 N N . ALA A 1 140 ? 2.666 9.530 -15.354 1.00 98.69 140 ALA A N 1
ATOM 1177 C CA . ALA A 1 140 ? 4.026 9.834 -14.897 1.00 98.69 140 ALA A CA 1
ATOM 1178 C C . ALA A 1 140 ? 4.787 10.780 -15.842 1.00 98.69 140 ALA A C 1
ATOM 1180 O O . ALA A 1 140 ? 5.304 11.803 -15.392 1.00 98.69 140 ALA A O 1
ATOM 1181 N N . ASP A 1 141 ? 4.782 10.499 -17.150 1.00 98.44 141 ASP A N 1
ATOM 1182 C CA . ASP A 1 141 ? 5.490 11.308 -18.157 1.00 98.44 141 ASP A CA 1
ATOM 1183 C C . ASP A 1 141 ? 4.962 12.746 -18.247 1.00 98.44 141 ASP A C 1
ATOM 1185 O O . ASP A 1 141 ? 5.703 13.678 -18.563 1.00 98.44 141 ASP A O 1
ATOM 1189 N N . ALA A 1 142 ? 3.673 12.935 -17.959 1.00 98.56 142 ALA A N 1
ATOM 1190 C CA . ALA A 1 142 ? 3.017 14.236 -18.007 1.00 98.56 142 ALA A CA 1
ATOM 1191 C C . ALA A 1 142 ? 3.189 15.057 -16.717 1.00 98.56 142 ALA A C 1
ATOM 1193 O O . ALA A 1 142 ? 2.936 16.259 -16.747 1.00 98.56 142 ALA A O 1
ATOM 1194 N N . ASN A 1 143 ? 3.597 14.436 -15.602 1.00 98.62 143 ASN A N 1
ATOM 1195 C CA . ASN A 1 143 ? 3.710 15.081 -14.285 1.00 98.62 143 ASN A CA 1
ATOM 1196 C C . ASN A 1 143 ? 5.058 14.746 -13.601 1.00 98.62 143 ASN 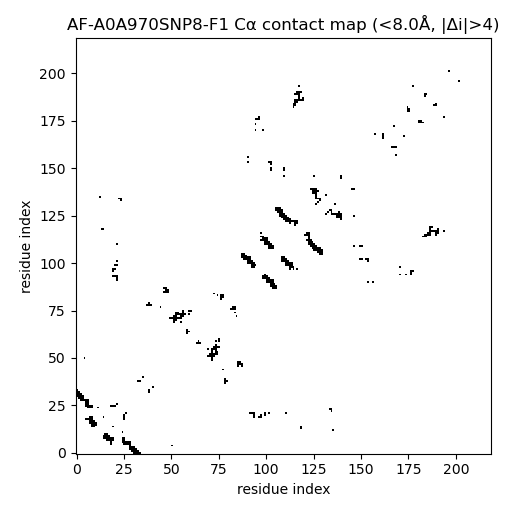A C 1
ATOM 1198 O O . ASN A 1 143 ? 5.075 14.215 -12.480 1.00 98.62 143 ASN A O 1
ATOM 1202 N N . PRO A 1 144 ? 6.209 15.024 -14.245 1.00 98.56 144 PRO A N 1
ATOM 1203 C CA . PRO A 1 144 ? 7.526 14.649 -13.725 1.00 98.56 144 PRO A CA 1
ATOM 1204 C C . PRO A 1 144 ? 7.849 15.287 -12.364 1.00 98.56 144 PRO A C 1
ATOM 1206 O O . PRO A 1 144 ? 8.569 14.702 -11.554 1.00 98.56 144 PRO A O 1
ATOM 1209 N N . GLU A 1 145 ? 7.301 16.465 -12.069 1.00 98.69 145 GLU A N 1
ATOM 1210 C CA . GLU A 1 145 ? 7.450 17.135 -10.778 1.00 98.69 145 GLU A CA 1
ATOM 1211 C C . GLU A 1 145 ? 6.736 16.392 -9.640 1.00 98.69 145 GLU A C 1
ATOM 1213 O O . GLU A 1 145 ? 7.262 16.320 -8.527 1.00 98.69 145 GLU A O 1
ATOM 1218 N N . VAL A 1 146 ? 5.575 15.786 -9.917 1.00 98.75 146 VAL A N 1
ATOM 1219 C CA . VAL A 1 146 ? 4.837 14.974 -8.939 1.00 98.75 146 VAL A CA 1
ATOM 1220 C C . VAL A 1 146 ? 5.586 13.670 -8.686 1.00 98.75 146 VAL A C 1
ATOM 1222 O O . VAL A 1 146 ? 5.776 13.295 -7.528 1.00 98.75 146 VAL A O 1
ATOM 1225 N N . VAL A 1 147 ? 6.094 13.032 -9.748 1.00 98.88 147 VAL A N 1
ATOM 1226 C CA . VAL A 1 147 ? 6.968 11.853 -9.643 1.00 98.88 147 VAL A CA 1
ATOM 1227 C C . VAL A 1 147 ? 8.168 12.155 -8.744 1.00 98.88 147 VAL A C 1
ATOM 1229 O O . VAL A 1 147 ? 8.401 11.443 -7.769 1.00 98.88 147 VAL A O 1
ATOM 1232 N N . GLN A 1 148 ? 8.898 13.241 -9.015 1.00 98.75 148 GLN A N 1
ATOM 1233 C CA . GLN A 1 148 ? 10.078 13.610 -8.231 1.00 98.75 148 GLN A CA 1
ATOM 1234 C C . GLN A 1 148 ? 9.734 13.900 -6.764 1.00 98.75 148 GLN A C 1
ATOM 1236 O O . GLN A 1 148 ? 10.473 13.501 -5.857 1.00 98.75 148 GLN A O 1
ATOM 1241 N N . MET A 1 149 ? 8.619 14.592 -6.515 1.00 98.69 149 MET A N 1
ATOM 1242 C CA . MET A 1 149 ? 8.154 14.887 -5.162 1.00 98.69 149 MET A CA 1
ATOM 1243 C C . MET A 1 149 ? 7.876 13.598 -4.378 1.00 98.69 149 MET A C 1
ATOM 1245 O O . MET A 1 149 ? 8.335 13.468 -3.241 1.00 98.69 149 MET A O 1
ATOM 1249 N N . LEU A 1 150 ? 7.132 12.658 -4.965 1.00 98.75 150 LEU A N 1
ATOM 1250 C CA . LEU A 1 150 ? 6.727 11.423 -4.293 1.00 98.75 150 LEU A CA 1
ATOM 1251 C C . LEU A 1 150 ? 7.893 10.438 -4.138 1.00 98.75 150 LEU A C 1
ATOM 1253 O O . LEU A 1 150 ? 8.046 9.877 -3.053 1.00 98.75 150 LEU A O 1
ATOM 1257 N N . ASP A 1 151 ? 8.777 10.314 -5.134 1.00 98.62 151 ASP A N 1
ATOM 1258 C CA . ASP A 1 151 ? 10.027 9.545 -5.011 1.00 98.62 151 ASP A CA 1
ATOM 1259 C C . ASP A 1 151 ? 10.899 10.088 -3.866 1.00 98.62 151 ASP A C 1
ATOM 1261 O O . ASP A 1 151 ? 11.388 9.328 -3.028 1.00 98.62 151 ASP A O 1
ATOM 1265 N N . THR A 1 152 ? 11.017 11.415 -3.742 1.00 98.56 152 THR A N 1
ATOM 1266 C CA . THR A 1 152 ? 11.767 12.039 -2.641 1.00 98.56 152 THR A CA 1
ATOM 1267 C C . THR A 1 152 ? 11.141 11.725 -1.280 1.00 98.56 152 THR A C 1
ATOM 1269 O O . THR A 1 152 ? 11.859 11.387 -0.335 1.00 98.56 152 THR A O 1
ATOM 1272 N N . ARG A 1 153 ? 9.809 11.815 -1.150 1.00 98.12 153 ARG A N 1
ATOM 1273 C CA . ARG A 1 153 ? 9.098 11.470 0.098 1.00 98.12 153 ARG A CA 1
ATOM 1274 C C . ARG A 1 153 ? 9.328 10.010 0.479 1.00 98.12 153 ARG A C 1
ATOM 1276 O O . ARG A 1 153 ? 9.729 9.734 1.610 1.00 98.12 153 ARG A O 1
ATOM 1283 N N . MET A 1 154 ? 9.146 9.108 -0.479 1.00 98.19 154 MET A N 1
ATOM 1284 C CA . MET A 1 154 ? 9.357 7.673 -0.325 1.00 98.19 154 MET A CA 1
ATOM 1285 C C . MET A 1 154 ? 10.782 7.359 0.143 1.00 98.19 154 MET A C 1
ATOM 1287 O O . MET A 1 154 ? 10.969 6.691 1.160 1.00 98.19 154 MET A O 1
ATOM 1291 N N . ASN A 1 155 ? 11.797 7.895 -0.538 1.00 97.94 155 ASN A N 1
ATOM 1292 C CA . ASN A 1 155 ? 13.199 7.654 -0.195 1.00 97.94 155 ASN A CA 1
ATOM 1293 C C . ASN A 1 155 ? 13.579 8.241 1.174 1.00 97.94 155 ASN A C 1
ATOM 1295 O O . ASN A 1 155 ? 14.331 7.620 1.930 1.00 97.94 155 ASN A O 1
ATOM 1299 N N . ASN A 1 156 ? 13.024 9.400 1.542 1.00 98.12 156 ASN A N 1
ATOM 1300 C CA . ASN A 1 156 ? 13.207 9.967 2.878 1.00 98.12 156 ASN A CA 1
ATOM 1301 C C . ASN A 1 156 ? 12.590 9.080 3.967 1.00 98.12 156 ASN A C 1
ATOM 1303 O O . ASN A 1 156 ? 13.211 8.885 5.014 1.00 98.12 156 ASN A O 1
ATOM 1307 N N . TRP A 1 157 ? 11.402 8.521 3.724 1.00 97.25 157 TRP A N 1
ATOM 1308 C CA . TRP A 1 157 ? 10.764 7.584 4.648 1.00 97.25 157 TRP A CA 1
ATOM 1309 C C . TRP A 1 157 ? 11.581 6.297 4.802 1.00 97.25 157 TRP A C 1
ATOM 1311 O O . TRP A 1 157 ? 11.852 5.890 5.932 1.00 97.25 157 TRP A O 1
ATOM 1321 N N . ILE A 1 158 ? 12.055 5.707 3.697 1.00 96.81 158 ILE A N 1
ATOM 1322 C CA . ILE A 1 158 ? 12.903 4.503 3.727 1.00 96.81 158 ILE A CA 1
ATOM 1323 C C . ILE A 1 158 ? 14.159 4.778 4.559 1.00 96.81 158 ILE A C 1
ATOM 1325 O O . ILE A 1 158 ? 14.434 4.054 5.515 1.00 96.81 158 ILE A O 1
ATOM 1329 N N . LYS A 1 159 ? 14.875 5.870 4.265 1.00 97.81 159 LYS A N 1
ATOM 1330 C CA . LYS A 1 159 ? 16.093 6.258 4.991 1.00 97.81 159 LYS A CA 1
ATOM 1331 C C . LYS A 1 159 ? 15.839 6.465 6.485 1.00 97.81 159 LYS A C 1
ATOM 1333 O O . LYS A 1 159 ? 16.657 6.059 7.309 1.00 97.81 159 LYS A O 1
ATOM 1338 N N . LYS A 1 160 ? 14.714 7.095 6.841 1.00 97.31 160 LYS A N 1
ATOM 1339 C CA . LYS A 1 160 ? 14.297 7.264 8.238 1.00 97.31 160 LYS A CA 1
ATOM 1340 C C . LYS A 1 160 ? 14.120 5.900 8.916 1.00 97.31 160 LYS A C 1
ATOM 1342 O O . LYS A 1 160 ? 14.718 5.682 9.967 1.00 97.31 160 LYS A O 1
ATOM 1347 N N . ARG A 1 161 ? 13.364 4.975 8.311 1.00 95.69 161 ARG A N 1
ATOM 1348 C CA . ARG A 1 161 ? 13.103 3.640 8.884 1.00 95.69 161 ARG A CA 1
ATOM 1349 C C . ARG A 1 161 ? 14.355 2.777 8.991 1.00 95.69 161 ARG A C 1
ATOM 1351 O O . ARG A 1 161 ? 14.524 2.084 9.992 1.00 95.69 161 ARG A O 1
ATOM 1358 N N . GLU A 1 162 ? 15.260 2.836 8.018 1.00 96.75 162 GLU A N 1
ATOM 1359 C CA . GLU A 1 162 ? 16.560 2.161 8.128 1.00 96.75 162 GLU A CA 1
ATOM 1360 C C . GLU A 1 162 ? 17.376 2.706 9.312 1.00 96.75 162 GLU A C 1
ATOM 1362 O O . GLU A 1 162 ? 17.990 1.934 10.047 1.00 96.75 162 GLU A O 1
ATOM 1367 N N . GLY A 1 163 ? 17.334 4.024 9.546 1.00 97.62 163 GLY A N 1
ATOM 1368 C CA . GLY A 1 163 ? 17.974 4.663 10.697 1.00 97.62 163 GLY A CA 1
ATOM 1369 C C . GLY A 1 163 ? 17.363 4.262 12.043 1.00 97.62 163 GLY A C 1
ATOM 1370 O O . GLY A 1 163 ? 18.100 3.959 12.977 1.00 97.62 163 GLY A O 1
ATOM 1371 N N . GLU A 1 164 ? 16.032 4.220 12.139 1.00 95.50 164 GLU A N 1
ATOM 1372 C CA . GLU A 1 164 ? 15.306 3.827 13.359 1.00 95.50 164 GLU A CA 1
ATOM 1373 C C . GLU A 1 164 ? 15.503 2.348 13.708 1.00 95.50 164 GLU A C 1
ATOM 1375 O O . GLU A 1 164 ? 15.655 1.993 14.874 1.00 95.50 164 GLU A O 1
ATOM 1380 N N . THR A 1 165 ? 15.518 1.475 12.699 1.00 94.25 165 THR A N 1
ATOM 1381 C CA . THR A 1 165 ? 15.620 0.021 12.902 1.00 94.25 165 THR A CA 1
ATOM 1382 C C . THR A 1 165 ? 17.059 -0.491 12.934 1.00 94.25 165 THR A C 1
ATOM 1384 O O . THR A 1 165 ? 17.300 -1.618 13.370 1.00 94.25 165 THR A O 1
ATOM 1387 N N . GLY A 1 166 ? 18.017 0.292 12.427 1.00 96.31 166 GLY A N 1
ATOM 1388 C CA . GLY A 1 166 ? 19.398 -0.143 12.206 1.00 96.31 166 GLY A CA 1
ATOM 1389 C C . GLY A 1 166 ? 19.530 -1.260 11.163 1.00 96.31 166 GLY A C 1
ATOM 1390 O O . GLY A 1 166 ? 20.566 -1.924 11.101 1.00 96.31 166 GLY A O 1
ATOM 1391 N N . ARG A 1 167 ? 18.483 -1.512 10.367 1.00 94.56 167 ARG A N 1
ATOM 1392 C CA . ARG A 1 167 ? 18.430 -2.575 9.358 1.00 94.56 167 ARG A CA 1
ATOM 1393 C C . ARG A 1 167 ? 18.310 -1.963 7.973 1.00 94.56 167 ARG A C 1
ATOM 1395 O O . ARG A 1 167 ? 17.543 -1.031 7.768 1.00 94.56 167 ARG A O 1
ATOM 1402 N N . LYS A 1 168 ? 19.037 -2.535 7.014 1.00 94.12 168 LYS A N 1
ATOM 1403 C CA . LYS A 1 168 ? 18.862 -2.207 5.596 1.00 94.12 168 LYS A CA 1
ATOM 1404 C C . LYS A 1 168 ? 17.484 -2.678 5.128 1.00 94.12 168 LYS A C 1
ATOM 1406 O O . LYS A 1 168 ? 17.033 -3.744 5.549 1.00 94.12 168 LYS A O 1
ATOM 1411 N N . ASN A 1 169 ? 16.848 -1.919 4.242 1.00 93.12 169 ASN A N 1
ATOM 1412 C CA . ASN A 1 169 ? 15.562 -2.259 3.657 1.00 93.12 169 ASN A CA 1
ATOM 1413 C C . ASN A 1 169 ? 15.650 -3.651 2.991 1.00 93.12 169 ASN A C 1
ATOM 1415 O O . ASN A 1 169 ? 16.471 -3.837 2.079 1.00 93.12 169 ASN A O 1
ATOM 1419 N N . PRO A 1 170 ? 14.823 -4.623 3.434 1.00 90.62 170 PRO A N 1
ATOM 1420 C CA . PRO A 1 170 ? 14.894 -6.004 2.973 1.00 90.62 170 PRO A CA 1
ATOM 1421 C C . PRO A 1 170 ? 14.772 -6.173 1.463 1.00 90.62 170 PRO A C 1
ATOM 1423 O O . PRO A 1 170 ? 15.351 -7.109 0.914 1.00 90.62 170 PRO A O 1
ATOM 1426 N N . ILE A 1 171 ? 14.099 -5.250 0.772 1.00 91.12 171 ILE A N 1
ATOM 1427 C CA . ILE A 1 171 ? 13.966 -5.292 -0.687 1.00 91.12 171 ILE A CA 1
ATOM 1428 C C . ILE A 1 171 ? 15.328 -5.247 -1.394 1.00 91.12 171 ILE A C 1
ATOM 1430 O O . ILE A 1 171 ? 15.452 -5.722 -2.514 1.00 91.12 171 ILE A O 1
ATOM 1434 N N . PHE A 1 172 ? 16.374 -4.692 -0.769 1.00 89.62 172 PHE A N 1
ATOM 1435 C CA . PHE A 1 172 ? 17.735 -4.636 -1.324 1.00 89.62 172 PHE A CA 1
ATOM 1436 C C . PHE A 1 172 ? 18.637 -5.772 -0.841 1.00 89.62 172 PHE A C 1
ATOM 1438 O O . PHE A 1 172 ? 19.814 -5.815 -1.204 1.00 89.62 172 PHE A O 1
ATOM 1445 N N . THR A 1 173 ? 18.129 -6.656 0.013 1.00 88.56 173 THR A N 1
ATOM 1446 C CA . THR A 1 173 ? 18.870 -7.818 0.520 1.00 88.56 173 THR A CA 1
ATOM 1447 C C . THR A 1 173 ? 18.233 -9.134 0.093 1.00 88.56 173 THR A C 1
ATOM 1449 O O . THR A 1 173 ? 18.940 -10.125 -0.058 1.00 88.56 173 THR A O 1
ATOM 1452 N N . ASN A 1 174 ? 16.923 -9.151 -0.159 1.00 84.12 174 ASN A N 1
ATOM 1453 C CA . ASN A 1 174 ? 16.187 -10.315 -0.636 1.00 84.12 174 ASN A CA 1
ATOM 1454 C C . ASN A 1 174 ? 16.195 -10.393 -2.172 1.00 84.12 174 ASN A C 1
ATOM 1456 O O . ASN A 1 174 ? 15.160 -10.313 -2.824 1.00 84.12 174 ASN A O 1
ATOM 1460 N N . LEU A 1 175 ? 17.388 -10.500 -2.763 1.00 84.00 175 LEU A N 1
ATOM 1461 C CA . LEU A 1 175 ? 17.563 -10.507 -4.224 1.00 84.00 175 LEU A CA 1
ATOM 1462 C C . LEU A 1 175 ? 17.314 -11.879 -4.868 1.00 84.00 175 LEU A C 1
ATOM 1464 O O . LEU A 1 175 ? 17.295 -11.989 -6.084 1.00 84.00 175 LEU A O 1
ATOM 1468 N N . ASN A 1 176 ? 17.148 -12.936 -4.069 1.00 83.94 176 ASN A N 1
ATOM 1469 C CA . ASN A 1 176 ? 16.916 -14.296 -4.562 1.00 83.94 176 ASN A CA 1
ATOM 1470 C C . ASN A 1 176 ? 15.446 -14.725 -4.426 1.00 83.94 176 ASN A C 1
ATOM 1472 O O . ASN A 1 176 ? 15.156 -15.904 -4.230 1.00 83.94 176 ASN A O 1
ATOM 1476 N N . TRP A 1 177 ? 14.522 -13.769 -4.493 1.00 79.56 177 TRP A N 1
ATOM 1477 C CA . TRP A 1 177 ? 13.093 -13.999 -4.284 1.00 79.56 177 TRP A CA 1
ATOM 1478 C C . TRP A 1 177 ? 12.493 -14.977 -5.316 1.00 79.56 177 TRP A C 1
ATOM 1480 O O . TRP A 1 177 ? 11.646 -15.787 -4.962 1.00 79.56 177 TRP A O 1
ATOM 1490 N N . HIS A 1 178 ? 13.024 -15.014 -6.546 1.00 81.00 178 HIS A N 1
ATOM 1491 C CA . HIS A 1 178 ? 12.654 -15.977 -7.599 1.00 81.00 178 HIS A CA 1
ATOM 1492 C C . HIS A 1 178 ? 13.615 -17.187 -7.711 1.00 81.00 178 HIS A C 1
ATOM 1494 O O . HIS A 1 178 ? 13.611 -17.904 -8.713 1.00 81.00 178 HIS A O 1
ATOM 1500 N N . GLY A 1 179 ? 14.528 -17.397 -6.755 1.00 83.06 179 GLY A N 1
ATOM 1501 C CA . GLY A 1 179 ? 15.390 -18.590 -6.696 1.00 83.06 179 GLY A CA 1
ATOM 1502 C C . GLY A 1 179 ? 16.507 -18.708 -7.750 1.00 83.06 179 GLY A C 1
ATOM 1503 O O . GLY A 1 179 ? 17.103 -19.779 -7.869 1.00 83.06 179 GLY A O 1
ATOM 1504 N N . ARG A 1 180 ? 16.813 -17.649 -8.518 1.00 79.12 180 ARG A N 1
ATOM 1505 C CA . ARG A 1 180 ? 17.862 -17.666 -9.572 1.00 79.12 180 ARG A CA 1
ATOM 1506 C C . ARG A 1 180 ? 19.160 -16.951 -9.179 1.00 79.12 180 ARG A C 1
ATOM 1508 O O . ARG A 1 180 ? 20.168 -17.119 -9.856 1.00 79.12 180 ARG A O 1
ATOM 1515 N N . GLY A 1 181 ? 19.146 -16.146 -8.117 1.00 80.38 181 GLY A N 1
ATOM 1516 C CA . GLY A 1 181 ? 20.302 -15.386 -7.631 1.00 80.38 181 GLY A CA 1
ATOM 1517 C C . GLY A 1 181 ? 20.783 -14.258 -8.552 1.00 80.38 181 GLY A C 1
ATOM 1518 O O . GLY A 1 181 ? 21.874 -13.736 -8.333 1.00 80.38 181 GLY A O 1
ATOM 1519 N N . VAL A 1 182 ? 20.002 -13.892 -9.572 1.00 81.00 182 VAL A N 1
ATOM 1520 C CA . VAL A 1 182 ? 20.296 -12.839 -10.558 1.00 81.00 182 VAL A CA 1
ATOM 1521 C C . VAL A 1 182 ? 19.039 -12.024 -10.832 1.00 81.00 182 VAL A C 1
ATOM 1523 O O . VAL A 1 182 ? 17.960 -12.592 -10.832 1.00 81.00 182 VAL A O 1
ATOM 1526 N N . GLN A 1 183 ? 19.171 -10.724 -11.081 1.00 84.81 183 GLN A N 1
ATOM 1527 C CA . GLN A 1 183 ? 18.027 -9.874 -11.427 1.00 84.81 183 GLN A CA 1
ATOM 1528 C C . GLN A 1 183 ? 17.595 -10.111 -12.877 1.00 84.81 183 GLN A C 1
ATOM 1530 O O . GLN A 1 183 ? 18.446 -10.385 -13.726 1.00 84.81 183 GLN A O 1
ATOM 1535 N N . PHE A 1 184 ? 16.308 -9.931 -13.176 1.00 87.25 184 PHE A N 1
ATOM 1536 C CA . PHE A 1 184 ? 15.831 -9.946 -14.558 1.00 87.25 184 PHE A CA 1
ATOM 1537 C C . PHE A 1 184 ? 16.381 -8.762 -15.356 1.00 87.25 184 PHE A C 1
ATOM 1539 O O . PHE A 1 184 ? 16.486 -7.641 -14.857 1.00 87.25 184 PHE A O 1
ATOM 1546 N N . THR A 1 185 ? 16.692 -9.006 -16.626 1.00 89.31 185 THR A N 1
ATOM 1547 C CA . THR A 1 185 ? 17.175 -7.995 -17.576 1.00 89.31 185 THR A CA 1
ATOM 1548 C C . THR A 1 185 ? 16.076 -7.475 -18.502 1.00 89.31 185 THR A C 1
ATOM 1550 O O . THR A 1 185 ? 16.246 -6.433 -19.133 1.00 89.31 185 THR A O 1
ATOM 1553 N N . SER A 1 186 ? 14.934 -8.168 -18.577 1.00 90.62 186 SER A N 1
ATOM 1554 C CA . SER A 1 186 ? 13.757 -7.741 -19.341 1.00 90.62 186 SER A CA 1
ATOM 1555 C C . SER A 1 186 ? 12.454 -8.308 -18.770 1.00 90.62 186 SER A C 1
ATOM 1557 O O . SER A 1 186 ? 12.466 -9.340 -18.100 1.00 90.62 186 SER A O 1
ATOM 1559 N N . CYS A 1 187 ? 11.322 -7.665 -19.079 1.00 89.19 187 CYS A N 1
ATOM 1560 C CA . CYS A 1 187 ? 9.988 -8.162 -18.722 1.00 89.19 187 CYS A CA 1
ATOM 1561 C C . CYS A 1 187 ? 9.725 -9.551 -19.317 1.00 89.19 187 CYS A C 1
ATOM 1563 O O . CYS A 1 187 ? 9.141 -10.402 -18.658 1.00 89.19 187 CYS A O 1
ATOM 1565 N N . GLN A 1 188 ? 10.220 -9.804 -20.535 1.00 89.94 188 GLN A N 1
ATOM 1566 C CA . GLN A 1 188 ? 10.085 -11.107 -21.186 1.00 89.94 188 GLN A CA 1
ATOM 1567 C C . GLN A 1 188 ? 10.824 -12.205 -20.416 1.00 89.94 188 GLN A C 1
ATOM 1569 O O . GLN A 1 188 ? 10.269 -13.271 -20.187 1.00 89.94 188 GLN A O 1
ATOM 1574 N N . GLU A 1 189 ? 12.055 -11.937 -19.972 1.00 89.38 189 GLU A N 1
ATOM 1575 C CA . GLU A 1 189 ? 12.807 -12.880 -19.137 1.00 89.38 189 GLU A CA 1
ATOM 1576 C C . GLU A 1 189 ? 12.076 -13.167 -17.817 1.00 89.38 189 GLU A C 1
ATOM 1578 O O . GLU A 1 189 ? 12.007 -14.323 -17.391 1.00 89.38 189 GLU A O 1
ATOM 1583 N N . ALA A 1 190 ? 11.513 -12.130 -17.189 1.00 87.69 190 ALA A N 1
ATOM 1584 C CA . ALA A 1 190 ? 10.725 -12.264 -15.971 1.00 87.69 190 ALA A CA 1
ATOM 1585 C C . ALA A 1 190 ? 9.474 -13.128 -16.210 1.00 87.69 190 ALA A C 1
ATOM 1587 O O . ALA A 1 190 ? 9.250 -14.092 -15.480 1.00 87.69 190 ALA A O 1
ATOM 1588 N N . TYR A 1 191 ? 8.719 -12.850 -17.277 1.00 86.56 191 TYR A N 1
ATOM 1589 C CA . TYR A 1 191 ? 7.533 -13.604 -17.697 1.00 86.56 191 TYR A CA 1
ATOM 1590 C C . TYR A 1 191 ? 7.846 -15.078 -17.970 1.00 86.56 191 TYR A C 1
ATOM 1592 O O . TYR A 1 191 ? 7.201 -15.959 -17.401 1.00 86.56 191 TYR A O 1
ATOM 1600 N N . ASP A 1 192 ? 8.876 -15.353 -18.774 1.00 85.19 192 ASP A N 1
ATOM 1601 C CA . ASP A 1 192 ? 9.295 -16.714 -19.132 1.00 85.19 192 ASP A CA 1
ATOM 1602 C C . ASP A 1 192 ? 9.805 -17.497 -17.910 1.00 85.19 192 ASP A C 1
ATOM 1604 O O . ASP A 1 192 ? 9.731 -18.728 -17.870 1.00 85.19 192 ASP A O 1
ATOM 1608 N N . THR A 1 193 ? 10.336 -16.792 -16.905 1.00 81.81 193 THR A N 1
ATOM 1609 C CA . THR A 1 193 ? 10.876 -17.395 -15.682 1.00 81.81 193 THR A CA 1
ATOM 1610 C C . THR A 1 193 ? 9.811 -17.659 -14.626 1.00 81.81 193 THR A C 1
ATOM 1612 O O . THR A 1 193 ? 9.869 -18.701 -13.970 1.00 81.81 193 THR A O 1
ATOM 1615 N N . LEU A 1 194 ? 8.892 -16.713 -14.428 1.00 79.38 194 LEU A N 1
ATOM 1616 C CA . LEU A 1 194 ? 7.876 -16.745 -13.374 1.00 79.38 194 LEU A CA 1
ATOM 1617 C C . LEU A 1 194 ? 6.572 -17.397 -13.812 1.00 79.38 194 LEU A C 1
ATOM 1619 O O . LEU A 1 194 ? 5.716 -17.642 -12.965 1.00 79.38 194 LEU A O 1
ATOM 1623 N N . HIS A 1 195 ? 6.429 -17.721 -15.099 1.00 65.69 195 HIS A N 1
ATOM 1624 C CA . HIS A 1 195 ? 5.291 -18.482 -15.585 1.00 65.69 195 HIS A CA 1
ATOM 1625 C C . HIS A 1 195 ? 5.066 -19.726 -14.723 1.00 65.69 195 HIS A C 1
ATOM 1627 O O . HIS A 1 195 ? 5.922 -20.614 -14.642 1.00 65.69 195 HIS A O 1
ATOM 1633 N N . ILE A 1 196 ? 3.899 -19.749 -14.070 1.00 54.91 196 ILE A N 1
ATOM 1634 C CA . ILE A 1 196 ? 3.426 -20.759 -13.119 1.00 54.91 196 ILE A CA 1
ATOM 1635 C C . ILE A 1 196 ? 3.122 -22.047 -13.894 1.00 54.91 196 ILE A C 1
ATOM 1637 O O . ILE A 1 196 ? 1.982 -22.458 -14.062 1.00 54.91 196 ILE A O 1
ATOM 1641 N N . GLY A 1 197 ? 4.172 -22.672 -14.419 1.00 53.34 197 GLY A N 1
ATOM 1642 C CA . GLY A 1 197 ? 4.116 -23.887 -15.208 1.00 53.34 197 GLY A CA 1
ATOM 1643 C C . GLY A 1 197 ? 3.457 -23.729 -16.581 1.00 53.34 197 GLY A C 1
ATOM 1644 O O . GLY A 1 197 ? 2.428 -23.095 -16.772 1.00 53.34 197 GLY A O 1
ATOM 1645 N N . SER A 1 198 ? 4.011 -24.419 -17.573 1.00 59.16 198 SER A N 1
ATOM 1646 C CA . SER A 1 198 ? 3.169 -24.874 -18.681 1.00 59.16 198 SER A CA 1
ATOM 1647 C C . SER A 1 198 ? 2.161 -25.900 -18.141 1.00 59.16 198 SER A C 1
ATOM 1649 O O . SER A 1 198 ? 2.424 -26.518 -17.105 1.00 59.16 198 SER A O 1
ATOM 1651 N N . ALA A 1 199 ? 1.060 -26.166 -18.852 1.00 56.38 199 ALA A N 1
ATOM 1652 C CA . ALA A 1 199 ? 0.180 -27.295 -18.516 1.00 56.38 199 ALA A CA 1
ATOM 1653 C C . ALA A 1 199 ? 0.983 -28.598 -18.312 1.00 56.38 199 ALA A C 1
ATOM 1655 O O . ALA A 1 199 ? 0.731 -29.350 -17.379 1.00 56.38 199 ALA A O 1
ATOM 1656 N N . VAL A 1 200 ? 2.050 -28.783 -19.098 1.00 61.19 200 VAL A N 1
ATOM 1657 C CA . VAL A 1 200 ? 2.994 -29.905 -18.982 1.00 61.19 200 VAL A CA 1
ATOM 1658 C C . VAL A 1 200 ? 3.771 -29.880 -17.660 1.00 61.19 200 VAL A C 1
ATOM 1660 O O . VAL A 1 200 ? 3.986 -30.919 -17.039 1.00 61.19 200 VAL A O 1
ATOM 1663 N N . THR A 1 201 ? 4.194 -28.705 -17.196 1.00 61.59 201 THR A N 1
ATOM 1664 C CA . THR A 1 201 ? 4.889 -28.538 -15.912 1.00 61.59 201 THR A CA 1
ATOM 1665 C C . THR A 1 201 ? 3.944 -28.785 -14.736 1.00 61.59 201 THR A C 1
ATOM 1667 O O . THR A 1 201 ? 4.338 -29.439 -13.771 1.00 61.59 201 THR A O 1
ATOM 1670 N N . ALA A 1 202 ? 2.698 -28.310 -14.823 1.00 60.62 202 ALA A N 1
ATOM 1671 C CA . ALA A 1 202 ? 1.663 -28.559 -13.822 1.00 60.62 202 ALA A CA 1
ATOM 1672 C C . ALA A 1 202 ? 1.309 -30.054 -13.744 1.00 60.62 202 ALA A C 1
ATOM 1674 O O . ALA A 1 202 ? 1.315 -30.628 -12.656 1.00 60.62 202 ALA A O 1
ATOM 1675 N N . GLU A 1 203 ? 1.112 -30.713 -14.890 1.00 67.94 203 GLU A N 1
ATOM 1676 C CA . GLU A 1 203 ? 0.908 -32.164 -14.980 1.00 67.94 203 GLU A CA 1
ATOM 1677 C C . GLU A 1 203 ? 2.095 -32.941 -14.395 1.00 67.94 203 GLU A C 1
ATOM 1679 O O . GLU A 1 203 ? 1.905 -33.900 -13.646 1.00 67.94 203 GLU A O 1
ATOM 1684 N N . ALA A 1 204 ? 3.330 -32.517 -14.679 1.00 70.00 204 ALA A N 1
ATOM 1685 C CA . ALA A 1 204 ? 4.530 -33.156 -14.146 1.00 70.00 204 ALA A CA 1
ATOM 1686 C C . ALA A 1 204 ? 4.663 -32.999 -12.620 1.00 70.00 204 ALA A C 1
ATOM 1688 O O . ALA A 1 204 ? 5.058 -33.954 -11.943 1.00 70.00 204 ALA A O 1
ATOM 1689 N N . LEU A 1 205 ? 4.329 -31.827 -12.067 1.00 69.12 205 LEU A N 1
ATOM 1690 C CA . LEU A 1 205 ? 4.322 -31.579 -10.621 1.00 69.12 205 LEU A CA 1
ATOM 1691 C C . LEU A 1 205 ? 3.242 -32.410 -9.919 1.00 69.12 205 LEU A C 1
ATOM 1693 O O . LEU A 1 205 ? 3.556 -33.119 -8.963 1.00 69.12 205 LEU A O 1
ATOM 1697 N N . GLN A 1 206 ? 2.019 -32.426 -10.455 1.00 70.94 206 GLN A N 1
ATOM 1698 C CA . GLN A 1 206 ? 0.920 -33.251 -9.941 1.00 70.94 206 GLN A CA 1
ATOM 1699 C C . GLN A 1 206 ? 1.251 -34.750 -10.013 1.00 70.94 206 GLN A C 1
ATOM 1701 O O . GLN A 1 206 ? 1.031 -35.495 -9.057 1.00 70.94 206 GLN A O 1
ATOM 1706 N N . ALA A 1 207 ? 1.856 -35.213 -11.112 1.00 72.62 207 ALA A N 1
ATOM 1707 C CA . ALA A 1 207 ? 2.295 -36.600 -11.255 1.00 72.62 207 ALA A CA 1
ATOM 1708 C C . ALA A 1 207 ? 3.411 -36.973 -10.264 1.00 72.62 207 ALA A C 1
ATOM 1710 O O . ALA A 1 207 ? 3.485 -38.121 -9.814 1.00 72.62 207 ALA A O 1
ATOM 1711 N N . LYS A 1 208 ? 4.286 -36.021 -9.918 1.00 69.62 208 LYS A N 1
ATOM 1712 C CA . LYS A 1 208 ? 5.335 -36.213 -8.913 1.00 69.62 208 LYS A CA 1
ATOM 1713 C C . LYS A 1 208 ? 4.735 -36.309 -7.512 1.00 69.62 208 LYS A C 1
ATOM 1715 O O . LYS A 1 208 ? 5.076 -37.255 -6.815 1.00 69.62 208 LYS A O 1
ATOM 1720 N N . GLU A 1 209 ? 3.808 -35.425 -7.142 1.00 67.62 209 GLU A N 1
ATOM 1721 C CA . GLU A 1 209 ? 3.090 -35.482 -5.857 1.00 67.62 209 GLU A CA 1
ATOM 1722 C C . GLU A 1 209 ? 2.292 -36.777 -5.680 1.00 67.62 209 GLU A C 1
ATOM 1724 O O . GLU A 1 209 ? 2.368 -37.403 -4.623 1.00 67.62 209 GLU A O 1
ATOM 1729 N N . LEU A 1 210 ? 1.613 -37.246 -6.732 1.00 64.25 210 LEU A N 1
ATOM 1730 C CA . LEU A 1 210 ? 0.906 -38.531 -6.729 1.00 64.25 210 LEU A CA 1
ATOM 1731 C C . LEU A 1 210 ? 1.849 -39.721 -6.502 1.00 64.25 210 LEU A C 1
ATOM 1733 O O . LEU A 1 210 ? 1.466 -40.693 -5.851 1.00 64.25 210 LEU A O 1
ATOM 1737 N N . LYS A 1 211 ? 3.087 -39.662 -7.011 1.00 60.12 211 LYS A N 1
ATOM 1738 C CA . LYS A 1 211 ? 4.111 -40.682 -6.737 1.00 60.12 211 LYS A CA 1
ATOM 1739 C C . LYS A 1 211 ? 4.628 -40.612 -5.304 1.00 60.12 211 LYS A C 1
ATOM 1741 O O . LYS A 1 211 ? 4.850 -41.662 -4.715 1.00 60.12 211 LYS A O 1
ATOM 1746 N N . THR A 1 212 ? 4.798 -39.423 -4.728 1.00 61.34 212 THR A N 1
ATOM 1747 C CA . THR A 1 212 ? 5.220 -39.280 -3.325 1.00 61.34 212 THR A CA 1
ATOM 1748 C C . THR A 1 212 ? 4.128 -39.712 -2.349 1.00 61.34 212 THR A C 1
ATOM 1750 O O . THR A 1 212 ? 4.438 -40.358 -1.356 1.00 61.34 212 THR A O 1
ATOM 1753 N N . GLN A 1 213 ? 2.857 -39.428 -2.649 1.00 57.12 213 GLN A N 1
ATOM 1754 C CA . GLN A 1 213 ? 1.719 -39.881 -1.839 1.00 57.12 213 GLN A CA 1
ATOM 1755 C C . GLN A 1 213 ? 1.503 -41.397 -1.935 1.00 57.12 213 GLN A C 1
ATOM 1757 O O . GLN A 1 213 ? 1.183 -42.031 -0.938 1.00 57.12 213 GLN A O 1
ATOM 1762 N N . ARG A 1 214 ? 1.740 -42.001 -3.107 1.00 56.09 214 ARG A N 1
ATOM 1763 C CA . ARG A 1 214 ? 1.702 -43.466 -3.281 1.00 56.09 214 ARG A CA 1
ATOM 1764 C C . ARG A 1 214 ? 2.969 -44.181 -2.792 1.00 56.09 214 ARG A C 1
ATOM 1766 O O . ARG A 1 214 ? 2.944 -45.387 -2.598 1.00 56.09 214 ARG A O 1
ATOM 1773 N N . GLY A 1 215 ? 4.059 -43.447 -2.570 1.00 52.66 215 GLY A N 1
ATOM 1774 C CA . GLY A 1 215 ? 5.351 -43.959 -2.102 1.00 52.66 215 GLY A CA 1
ATOM 1775 C C . GLY A 1 215 ? 5.511 -44.044 -0.581 1.00 52.66 215 GLY A C 1
ATOM 1776 O O . GLY A 1 215 ? 6.615 -44.311 -0.119 1.00 52.66 215 GLY A O 1
ATOM 1777 N N . GLN A 1 216 ? 4.447 -43.818 0.199 1.00 50.22 216 GLN A N 1
ATOM 1778 C CA . GLN A 1 216 ? 4.401 -44.151 1.633 1.00 50.22 216 GLN A CA 1
ATOM 1779 C C . GLN A 1 216 ? 3.576 -45.416 1.940 1.00 50.22 216 GLN A C 1
ATOM 1781 O O . GLN A 1 216 ? 3.382 -45.738 3.108 1.00 50.22 216 GLN A O 1
ATOM 1786 N N . GLU A 1 217 ? 3.139 -46.167 0.921 1.00 48.78 217 GLU A N 1
ATOM 1787 C CA . GLU A 1 217 ? 2.407 -47.437 1.093 1.00 48.78 217 GLU A CA 1
ATOM 1788 C C . GLU A 1 217 ? 3.160 -48.687 0.594 1.00 48.78 217 GLU A C 1
ATOM 1790 O O . GLU A 1 217 ? 2.569 -49.760 0.494 1.00 48.78 217 GLU A O 1
ATOM 1795 N N . GLU A 1 218 ? 4.472 -48.613 0.353 1.00 41.44 218 GLU A N 1
ATOM 1796 C CA . GLU A 1 218 ? 5.293 -49.815 0.132 1.00 41.44 218 GLU A CA 1
ATOM 1797 C C . GLU A 1 218 ? 6.260 -50.044 1.309 1.00 41.44 218 GLU A C 1
ATOM 1799 O O . GLU A 1 218 ? 7.335 -49.455 1.362 1.00 41.44 218 GLU A O 1
ATOM 1804 N N . LEU A 1 219 ? 5.771 -50.871 2.251 1.00 38.91 219 LEU A N 1
ATOM 1805 C CA . LEU A 1 219 ? 6.445 -51.793 3.196 1.00 38.91 219 LEU A CA 1
ATOM 1806 C C . LEU A 1 219 ? 7.883 -51.493 3.661 1.00 38.91 219 LEU A C 1
ATOM 1808 O O . LEU A 1 219 ? 8.832 -51.713 2.875 1.00 38.91 219 LEU A O 1
#

Nearest PDB structures (foldseek):
  9fvt-assembly1_D  TM=7.640E-01  e=1.351E-07  Ochrovirga pacifica
  7stv-assembly1_A-2  TM=7.476E-01  e=3.236E-07  Pedobacter yulinensis
  7oz9-assembly1_AAA  TM=7.598E-01  e=6.470E-06  Bacteroides thetaiotaomicron VPI-5482
  7all-assembly1_AAA  TM=6.101E-01  e=6.887E-06  Bacteroides thetaiotaomicron VPI-5482
  6hhm-assembly1_A  TM=6.381E-01  e=3.979E-04  Formosa agariphila

Secondary structure (DSSP, 8-state):
-B--S----TTGGG--S---SS-HHHH----B---TTTS-TT----S---GGGHHHHHHHHTT-------SS---HHHHTT-------SEEEEE-SSS-EEEEE-SSEEEEEESS--TT---SEEEEETTT-TT-----TTT-HHHHHHHHHHHHHHHHHHHHHHSS--GGGT-TTTTSSSS--SSHHHHHHHH----HHHHHHHHHHHHHHHHTTS--

Radius of gyration: 21.36 Å; Cα contacts (8 Å, |Δi|>4): 288; chains: 1; bounding box: 45×69×50 Å